Protein AF-A0A2D5Y2D8-F1 (afdb_monomer)

Radius of gyration: 19.35 Å; Cα contacts (8 Å, |Δi|>4): 381; chains: 1; bounding box: 59×43×56 Å

Secondary structure (DSSP, 8-state):
-HHHHHHHHHHHHHHHHHS-SB-TTSPP-HHHHHHHHHS-GGGHHHHB-HHHHTT--HHHHHHHHHHHHHHHHHTTS---EEEEEETTT--EEEEEE--HHHHT-TT--HHHHHHHHH-S--GGGEEEEESSPPPTTTHHHHHHHHT-SEEEES--GGGTTHHHHHHHHHTT-EEEE---HHHHHHHHHHHHH-HHHHHHHHH---TTHHHH-----

Solvent-accessible surface area (backbone atoms only — not comparable to full-atom values): 11576 Å² total; per-residue (Å²): 114,72,65,61,56,49,50,50,52,50,50,51,52,48,48,57,69,72,44,53,79,40,46,64,90,60,79,91,45,72,69,56,43,49,51,61,58,73,44,63,56,90,48,44,78,59,35,39,32,72,67,31,31,70,71,60,52,73,67,53,48,38,50,33,7,30,54,29,8,53,49,15,40,78,71,71,28,57,60,29,6,8,29,28,29,32,70,93,54,48,42,66,52,12,57,16,31,19,30,36,65,76,68,74,34,91,76,33,37,13,58,51,29,9,49,60,58,39,50,96,68,81,35,57,58,20,32,36,30,27,35,42,62,54,49,72,86,55,47,42,53,48,43,59,74,55,36,37,43,31,43,36,24,24,37,51,72,93,53,75,51,44,70,42,55,52,52,41,44,74,73,70,25,46,74,49,79,51,75,43,71,72,43,52,56,52,45,57,50,44,52,71,77,40,51,61,60,56,40,23,78,73,66,73,46,49,83,64,42,74,76,71,55,80,76,91,126

pLDDT: mean 87.28, std 17.61, range [36.0, 98.88]

Sequence (217 aa):
MAFQNICAKITDAFYLITHKRITADQDVNDVLLKTITFMPTHLLPTLIDDAFWKKLDKQDYMRVATFMAEKSYNEGGCPIGAVIVCRDTGRILGKGHNRLVQDNDPTVHGETAAIKDAGRIHFSNTDIYTTLTPCYDMCRPTINRLGFASVYIGYDLHGANKASEDWLKEQNIHVEIIPDQKYIDIYDRFCREKPHLNHEDWKNLTEADKEFGSAEH

Structure (mmCIF, N/CA/C/O backbone):
data_AF-A0A2D5Y2D8-F1
#
_entry.id   AF-A0A2D5Y2D8-F1
#
loop_
_atom_site.group_PDB
_atom_site.id
_atom_site.type_symbol
_atom_site.label_atom_id
_atom_site.label_alt_id
_atom_site.label_comp_id
_atom_site.label_asym_id
_atom_site.label_entity_id
_atom_site.label_seq_id
_atom_site.pdbx_PDB_ins_code
_atom_site.Cartn_x
_atom_site.Cartn_y
_atom_site.Cartn_z
_atom_site.occupancy
_atom_site.B_iso_or_equiv
_atom_site.auth_seq_id
_atom_site.auth_comp_id
_atom_site.auth_asym_id
_atom_site.auth_atom_id
_atom_site.pdbx_PDB_model_num
ATOM 1 N N . MET A 1 1 ? -41.939 -25.196 10.818 1.00 51.94 1 MET A N 1
ATOM 2 C CA . MET A 1 1 ? -40.520 -25.391 10.432 1.00 51.94 1 MET A CA 1
ATOM 3 C C . MET A 1 1 ? -39.941 -24.213 9.636 1.00 51.94 1 MET A C 1
ATOM 5 O O . MET A 1 1 ? -38.833 -23.806 9.944 1.00 51.94 1 MET A O 1
ATOM 9 N N . ALA A 1 2 ? -40.665 -23.592 8.690 1.00 51.44 2 ALA A N 1
ATOM 10 C CA . ALA A 1 2 ? -40.147 -22.440 7.925 1.00 51.44 2 ALA A CA 1
ATOM 11 C C . ALA A 1 2 ? -39.876 -21.168 8.767 1.00 51.44 2 ALA A C 1
ATOM 13 O O . ALA A 1 2 ? -38.878 -20.492 8.546 1.00 51.44 2 ALA A O 1
ATOM 14 N N . PHE A 1 3 ? -40.707 -20.877 9.775 1.00 40.69 3 PHE A N 1
ATOM 15 C CA . PHE A 1 3 ? -40.566 -19.680 10.624 1.00 40.69 3 PHE A CA 1
ATOM 16 C C . PHE A 1 3 ? -39.343 -19.723 11.562 1.00 40.69 3 PHE A C 1
ATOM 18 O O . PHE A 1 3 ? -38.658 -18.720 11.728 1.00 40.69 3 PHE A O 1
ATOM 25 N N . GLN A 1 4 ? -39.012 -20.895 12.120 1.00 48.06 4 GLN A N 1
ATOM 26 C CA . GLN A 1 4 ? -37.823 -21.073 12.968 1.00 48.06 4 GLN A CA 1
ATOM 27 C C . GLN A 1 4 ? -36.516 -20.935 12.171 1.00 48.06 4 GLN A C 1
ATOM 29 O O . GLN A 1 4 ? -35.567 -20.343 12.671 1.00 48.06 4 GLN A O 1
ATOM 34 N N . ASN A 1 5 ? -36.489 -21.393 10.913 1.00 45.12 5 ASN A N 1
ATOM 35 C CA . ASN A 1 5 ? -35.335 -21.223 10.021 1.00 45.12 5 ASN A CA 1
ATOM 36 C C . ASN A 1 5 ? -35.123 -19.767 9.576 1.00 45.12 5 ASN A C 1
ATOM 38 O O . ASN A 1 5 ? -33.989 -19.370 9.317 1.00 45.12 5 ASN A O 1
ATOM 42 N N . ILE A 1 6 ? -36.193 -18.971 9.484 1.00 49.44 6 ILE A N 1
ATOM 43 C CA . ILE A 1 6 ? -36.102 -17.534 9.194 1.00 49.44 6 ILE A CA 1
ATOM 44 C C . ILE A 1 6 ? -35.614 -16.779 10.434 1.00 49.44 6 ILE A C 1
ATOM 46 O O . ILE A 1 6 ? -34.681 -15.991 10.317 1.00 49.44 6 ILE A O 1
ATOM 50 N N . CYS A 1 7 ? -36.160 -17.071 11.622 1.00 42.97 7 CYS A N 1
ATOM 51 C CA . CYS A 1 7 ? -35.662 -16.497 12.872 1.00 42.97 7 CYS A CA 1
ATOM 52 C C . CYS A 1 7 ? -34.181 -16.812 13.089 1.00 42.97 7 CYS A C 1
ATOM 54 O O . CYS A 1 7 ? -33.437 -15.870 13.305 1.00 42.97 7 CYS A O 1
ATOM 56 N N . ALA A 1 8 ? -33.745 -18.070 12.935 1.00 48.44 8 ALA A N 1
ATOM 57 C CA . ALA A 1 8 ? -32.345 -18.470 13.104 1.00 48.44 8 ALA A CA 1
ATOM 58 C C . ALA A 1 8 ? -31.398 -17.690 12.177 1.00 48.44 8 ALA A C 1
ATOM 60 O O . ALA A 1 8 ? -30.448 -17.081 12.657 1.00 48.44 8 ALA A O 1
ATOM 61 N N . LYS A 1 9 ? -31.722 -17.598 10.878 1.00 46.25 9 LYS A N 1
ATOM 62 C CA . LYS A 1 9 ? -30.941 -16.816 9.904 1.00 46.25 9 LYS A CA 1
ATOM 63 C C . LYS A 1 9 ? -30.928 -15.314 10.200 1.00 46.25 9 LYS A C 1
ATOM 65 O O . LYS A 1 9 ? -29.918 -14.665 9.944 1.00 46.25 9 LYS A O 1
ATOM 70 N N . ILE A 1 10 ? -32.023 -14.761 10.726 1.00 51.97 10 ILE A N 1
ATOM 71 C CA . ILE A 1 10 ? -32.084 -13.355 11.144 1.00 51.97 10 ILE A CA 1
ATOM 72 C C . ILE A 1 10 ? -31.225 -13.140 12.393 1.00 51.97 10 ILE A C 1
ATOM 74 O O . ILE A 1 10 ? -30.471 -12.178 12.408 1.00 51.97 10 ILE A O 1
ATOM 78 N N . THR A 1 11 ? -31.261 -14.030 13.392 1.00 50.06 11 THR A N 1
ATOM 79 C CA . THR A 1 11 ? -30.361 -13.967 14.560 1.00 50.06 11 THR A CA 1
ATOM 80 C C . THR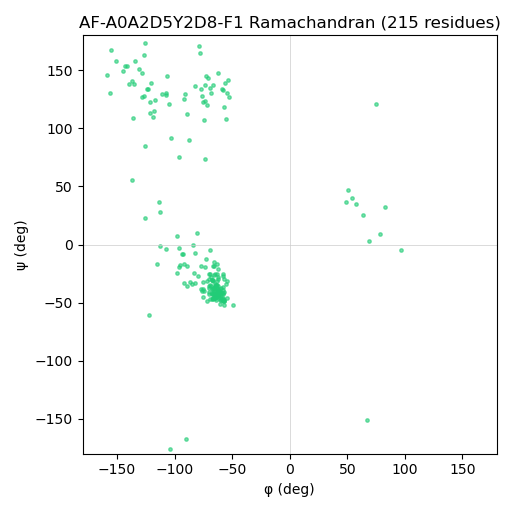 A 1 11 ? -28.900 -14.155 14.185 1.00 50.06 11 THR A C 1
ATOM 82 O O . THR A 1 11 ? -28.082 -13.423 14.716 1.00 50.06 11 THR A O 1
ATOM 85 N N . ASP A 1 12 ? -28.556 -15.050 13.259 1.00 52.47 12 ASP A N 1
ATOM 86 C CA . ASP A 1 12 ? -27.171 -15.239 12.811 1.00 52.47 12 ASP A CA 1
ATOM 87 C C . ASP A 1 12 ? -26.671 -14.008 12.050 1.00 52.47 12 ASP A C 1
ATOM 89 O O . ASP A 1 12 ? -25.570 -13.527 12.302 1.00 52.47 12 ASP A O 1
ATOM 93 N N . ALA A 1 13 ? -27.501 -13.426 11.178 1.00 50.94 13 ALA A N 1
ATOM 94 C CA . ALA A 1 13 ? -27.185 -12.159 10.526 1.00 50.94 13 ALA A CA 1
ATOM 95 C C . ALA A 1 13 ? -27.052 -11.016 11.548 1.00 50.94 13 ALA A C 1
ATOM 97 O O . ALA A 1 13 ? -26.088 -10.261 11.489 1.00 50.94 13 ALA A O 1
ATOM 98 N N . PHE A 1 14 ? -27.954 -10.912 12.529 1.00 50.34 14 PHE A N 1
ATOM 99 C CA . PHE A 1 14 ? -27.887 -9.893 13.582 1.00 50.34 14 PHE A CA 1
ATOM 100 C C . PHE A 1 14 ? -26.682 -10.100 14.511 1.00 50.34 14 PHE A C 1
ATOM 102 O O . PHE A 1 14 ? -26.039 -9.135 14.904 1.00 50.34 14 PHE A O 1
ATOM 109 N N . TYR A 1 15 ? -26.326 -11.344 14.825 1.00 51.81 15 TYR A N 1
ATOM 110 C CA . TYR A 1 15 ? -25.165 -11.716 15.634 1.00 51.81 15 TYR A CA 1
ATOM 111 C C . TYR A 1 15 ? -23.857 -11.353 14.922 1.00 51.81 15 TYR A C 1
ATOM 113 O O . TYR A 1 15 ? -22.973 -10.751 15.526 1.00 51.81 15 TYR A O 1
ATOM 121 N N . LEU A 1 16 ? -23.777 -11.618 13.614 1.00 48.97 16 LEU A N 1
ATOM 122 C CA . LEU A 1 16 ? -22.655 -11.224 12.757 1.00 48.97 16 LEU A CA 1
ATOM 123 C C . LEU A 1 16 ? -22.542 -9.710 12.555 1.00 48.97 16 LEU A C 1
ATOM 125 O O . LEU A 1 16 ? -21.439 -9.207 12.375 1.00 48.97 16 LEU A O 1
ATOM 129 N N . ILE A 1 17 ? -23.666 -8.992 12.585 1.00 52.94 17 ILE A N 1
ATOM 130 C CA . ILE A 1 17 ? -23.712 -7.527 12.486 1.00 52.94 17 ILE A CA 1
ATOM 131 C C . ILE A 1 17 ? -23.383 -6.861 13.835 1.00 52.94 17 ILE A C 1
ATOM 133 O O . ILE A 1 17 ? -22.891 -5.736 13.856 1.00 52.94 17 ILE A O 1
ATOM 137 N N . THR A 1 18 ? -23.633 -7.536 14.962 1.00 50.81 18 THR A N 1
ATOM 138 C CA . THR A 1 18 ? -23.442 -6.966 16.310 1.00 50.81 18 THR A CA 1
ATOM 139 C C . THR A 1 18 ? -22.100 -7.307 16.952 1.00 50.81 18 THR A C 1
ATOM 141 O O . THR A 1 18 ? -21.698 -6.606 17.877 1.00 50.81 18 THR A O 1
ATOM 144 N N . HIS A 1 19 ? -21.381 -8.324 16.464 1.00 63.31 19 HIS A N 1
ATOM 145 C CA . HIS A 1 19 ? -20.099 -8.744 17.034 1.00 63.31 19 HIS A CA 1
ATOM 146 C C . HIS A 1 19 ? -18.977 -8.605 16.010 1.00 63.31 19 HIS A C 1
ATOM 148 O O . HIS A 1 19 ? -18.883 -9.367 15.043 1.00 63.31 19 HIS A O 1
ATOM 154 N N . LYS A 1 20 ? -18.093 -7.635 16.258 1.00 72.12 20 LYS A N 1
ATOM 155 C CA . LYS A 1 20 ? -16.822 -7.529 15.545 1.00 72.12 20 LYS A CA 1
ATOM 156 C C . LYS A 1 20 ? -16.033 -8.823 15.761 1.00 72.12 20 LYS A C 1
ATOM 158 O O . LYS A 1 20 ? -15.967 -9.333 16.876 1.00 72.12 20 LYS A O 1
ATOM 163 N N . ARG A 1 21 ? -15.480 -9.376 14.682 1.00 82.12 21 ARG A N 1
ATOM 164 C CA . ARG A 1 21 ? -14.755 -10.659 14.694 1.00 82.12 21 ARG A CA 1
ATOM 165 C C . ARG A 1 21 ? -13.269 -10.503 14.992 1.00 82.12 21 ARG A C 1
ATOM 167 O O . ARG A 1 21 ? -12.623 -11.498 15.300 1.00 82.12 21 ARG A O 1
ATOM 174 N N . ILE A 1 22 ? -12.747 -9.288 14.829 1.00 89.19 22 ILE A N 1
ATOM 175 C CA . ILE A 1 22 ? -11.376 -8.933 15.172 1.00 89.19 22 ILE A CA 1
ATOM 176 C C . ILE A 1 22 ? -11.411 -7.858 16.250 1.00 89.19 22 ILE A C 1
ATOM 178 O O . ILE A 1 22 ? -11.886 -6.748 16.004 1.00 89.19 22 ILE A O 1
ATOM 182 N N . THR A 1 23 ? -10.923 -8.195 17.436 1.00 90.88 23 THR A N 1
ATOM 183 C CA . THR A 1 23 ? -11.009 -7.374 18.649 1.00 90.88 23 THR A CA 1
ATOM 184 C C . THR A 1 23 ? -9.630 -7.153 19.274 1.00 90.88 23 THR A C 1
ATOM 186 O O . THR A 1 23 ? -8.651 -7.813 18.929 1.00 90.88 23 THR A O 1
ATOM 189 N N . ALA A 1 24 ? -9.512 -6.163 20.166 1.00 90.06 24 ALA A N 1
ATOM 190 C CA . ALA A 1 24 ? -8.221 -5.715 20.701 1.00 90.06 24 ALA A CA 1
ATOM 191 C C . ALA A 1 24 ? -7.479 -6.756 21.569 1.00 90.06 24 ALA A C 1
ATOM 193 O O . ALA A 1 24 ? -6.269 -6.634 21.765 1.00 90.06 24 ALA A O 1
ATOM 194 N N . ASP A 1 25 ? -8.175 -7.775 22.069 1.00 91.19 25 ASP A N 1
ATOM 195 C CA . ASP A 1 25 ? -7.623 -8.904 22.827 1.00 91.19 25 ASP A CA 1
ATOM 196 C C . ASP A 1 25 ? -6.850 -9.905 21.955 1.00 91.19 25 ASP A C 1
ATOM 198 O O . ASP A 1 25 ? -6.020 -10.642 22.477 1.00 91.19 25 ASP A O 1
ATOM 202 N N . GLN A 1 26 ? -7.061 -9.912 20.636 1.00 91.50 26 GLN A N 1
ATOM 203 C CA . GLN A 1 26 ? -6.344 -10.807 19.727 1.00 91.50 26 GLN A CA 1
ATOM 204 C C . GLN A 1 26 ? -4.972 -10.250 19.349 1.00 91.50 26 GLN A C 1
ATOM 206 O O . GLN A 1 26 ? -4.837 -9.071 19.013 1.00 91.50 26 GLN A O 1
ATOM 211 N N . ASP A 1 27 ? -3.951 -11.103 19.348 1.00 94.38 27 ASP A N 1
ATOM 212 C CA . ASP A 1 27 ? -2.593 -10.724 18.956 1.00 94.38 27 ASP A CA 1
ATOM 213 C C . ASP A 1 27 ? -2.467 -10.466 17.454 1.00 94.38 27 ASP A C 1
ATOM 215 O O . ASP A 1 27 ? -3.051 -11.171 16.625 1.00 94.38 27 ASP A O 1
ATOM 219 N N . VAL A 1 28 ? -1.652 -9.471 17.103 1.00 96.62 28 VAL A N 1
ATOM 220 C CA . VAL A 1 28 ? -1.303 -9.189 15.710 1.00 96.62 28 VAL A CA 1
ATOM 221 C C . VAL A 1 28 ? -0.336 -10.269 15.226 1.00 96.62 28 VAL A C 1
ATOM 223 O O . VAL A 1 28 ? 0.695 -10.521 15.844 1.00 96.62 28 VAL A O 1
ATOM 226 N N . ASN A 1 29 ? -0.699 -10.960 14.147 1.00 96.19 29 ASN A N 1
ATOM 227 C CA . ASN A 1 29 ? 0.115 -11.999 13.522 1.00 96.19 29 ASN A CA 1
ATOM 228 C C . ASN A 1 29 ? -0.253 -12.160 12.039 1.00 96.19 29 ASN A C 1
ATOM 230 O O . ASN A 1 29 ? -1.307 -11.702 11.594 1.00 96.19 29 ASN A O 1
ATOM 234 N N . ASP A 1 30 ? 0.583 -12.876 11.285 1.00 96.62 30 ASP A N 1
ATOM 235 C CA . ASP A 1 30 ? 0.407 -13.096 9.844 1.00 96.62 30 ASP A CA 1
ATOM 236 C C . ASP A 1 30 ? -0.951 -13.716 9.469 1.00 96.62 30 ASP A C 1
ATOM 238 O O . ASP A 1 30 ? -1.493 -13.396 8.413 1.00 96.62 30 ASP A O 1
ATOM 242 N N . VAL A 1 31 ? -1.528 -14.592 10.302 1.00 95.31 31 VAL A N 1
ATOM 243 C CA . VAL A 1 31 ? -2.843 -15.198 10.020 1.00 95.31 31 VAL A CA 1
ATOM 244 C C . VAL A 1 31 ? -3.932 -14.130 10.071 1.00 95.31 31 VAL A C 1
ATOM 246 O O . VAL A 1 31 ? -4.768 -14.034 9.166 1.00 95.31 31 VAL A O 1
ATOM 249 N N . LEU A 1 32 ? -3.900 -13.291 11.105 1.00 95.62 32 LEU A N 1
ATOM 250 C CA . LEU A 1 32 ? -4.851 -12.204 11.277 1.00 95.62 32 LEU A CA 1
ATOM 251 C C . LEU A 1 32 ? -4.679 -11.140 10.186 1.00 95.62 32 LEU A C 1
ATOM 253 O O . LEU A 1 32 ? -5.654 -10.773 9.532 1.00 95.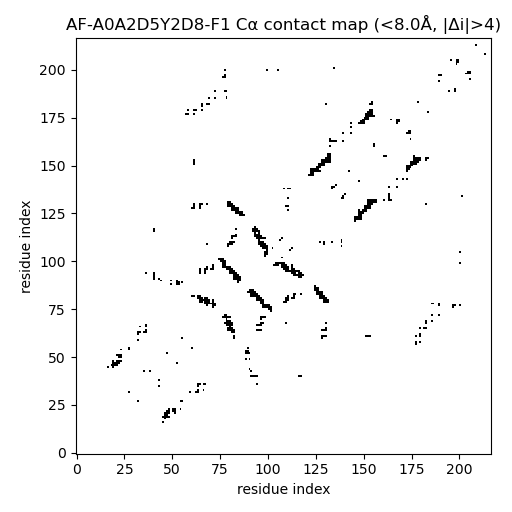62 32 LEU A O 1
ATOM 257 N N . LEU A 1 33 ? -3.442 -10.721 9.912 1.00 97.88 33 LEU A N 1
ATOM 258 C CA . LEU A 1 33 ? -3.128 -9.750 8.862 1.00 97.88 33 LEU A CA 1
ATOM 259 C C . LEU A 1 33 ? -3.530 -10.258 7.468 1.00 97.88 33 LEU A C 1
ATOM 261 O O . LEU A 1 33 ? -4.123 -9.503 6.697 1.00 97.88 33 LEU A O 1
ATOM 265 N N . LYS A 1 34 ? -3.322 -11.544 7.146 1.00 97.12 34 LYS A N 1
ATOM 266 C CA . LYS A 1 34 ? -3.849 -12.154 5.907 1.00 97.12 34 LYS A CA 1
ATOM 267 C C . LYS A 1 34 ? -5.370 -12.121 5.850 1.00 97.12 34 LYS A C 1
ATOM 269 O O . LYS A 1 34 ? -5.937 -11.832 4.800 1.00 97.12 34 LYS A O 1
ATOM 274 N N . THR A 1 35 ? -6.034 -12.386 6.973 1.00 95.69 35 THR A N 1
ATOM 275 C CA . THR A 1 35 ? -7.498 -12.307 7.046 1.00 95.69 35 THR A CA 1
ATOM 276 C C . THR A 1 35 ? -7.963 -10.887 6.710 1.00 95.69 35 THR A C 1
ATOM 278 O O . THR A 1 35 ? -8.821 -10.717 5.849 1.00 95.69 35 THR A O 1
ATOM 281 N N . ILE A 1 36 ? -7.345 -9.861 7.307 1.00 96.38 36 ILE A N 1
ATOM 282 C CA . ILE A 1 36 ? -7.617 -8.443 7.005 1.00 96.38 36 ILE A CA 1
ATOM 283 C C . ILE A 1 36 ? -7.333 -8.120 5.532 1.00 96.38 36 ILE A C 1
ATOM 285 O O . ILE A 1 36 ? -8.122 -7.427 4.889 1.00 96.38 36 ILE A O 1
ATOM 289 N N . THR A 1 37 ? -6.234 -8.650 4.992 1.00 98.00 37 THR A N 1
ATOM 290 C CA . THR A 1 37 ? -5.795 -8.432 3.605 1.00 98.00 37 THR A CA 1
ATOM 291 C C . THR A 1 37 ? -6.841 -8.898 2.598 1.00 98.00 37 THR A C 1
ATOM 293 O O . THR A 1 37 ? -7.157 -8.175 1.658 1.00 98.00 37 THR A O 1
ATOM 296 N N . PHE A 1 38 ? -7.399 -10.093 2.787 1.00 96.69 38 PHE A N 1
ATOM 297 C CA . PHE A 1 38 ? -8.295 -10.700 1.799 1.00 96.69 38 PHE A CA 1
ATOM 298 C C . PHE A 1 38 ? -9.783 -10.477 2.090 1.00 96.69 38 PHE A C 1
ATOM 300 O O . PHE A 1 38 ? -10.631 -10.853 1.279 1.00 96.69 38 PHE A O 1
ATOM 307 N N . MET A 1 39 ? -10.123 -9.831 3.209 1.00 96.00 39 MET A N 1
ATOM 308 C CA . MET A 1 39 ? -11.480 -9.351 3.453 1.00 96.00 39 MET A CA 1
ATOM 309 C C . MET A 1 39 ? -11.799 -8.117 2.587 1.00 96.00 39 MET A C 1
ATOM 311 O O . MET A 1 39 ? -10.980 -7.189 2.505 1.00 96.00 39 MET A O 1
ATOM 315 N N . PRO A 1 40 ? -13.009 -8.050 1.989 1.00 96.81 40 PRO A N 1
ATOM 316 C CA . PRO A 1 40 ? -13.459 -6.867 1.266 1.00 96.81 40 PRO A CA 1
ATOM 317 C C . PRO A 1 40 ? -13.367 -5.613 2.136 1.00 96.81 40 PRO A C 1
ATOM 319 O O . PRO A 1 40 ? -13.858 -5.595 3.266 1.00 96.81 40 PRO A O 1
ATOM 322 N N . THR A 1 41 ? -12.759 -4.552 1.607 1.00 97.88 41 THR A N 1
ATOM 323 C CA . THR A 1 41 ? -12.439 -3.343 2.381 1.00 97.88 41 THR A CA 1
ATOM 324 C C . THR A 1 41 ? -13.666 -2.698 3.018 1.00 97.88 41 THR A C 1
ATOM 326 O O . THR A 1 41 ? -13.631 -2.327 4.189 1.00 97.88 41 THR A O 1
ATOM 329 N N . HIS A 1 42 ? -14.794 -2.675 2.304 1.00 95.00 42 HIS A N 1
ATOM 330 C CA . HIS A 1 42 ? -16.059 -2.129 2.803 1.00 95.00 42 HIS A CA 1
ATOM 33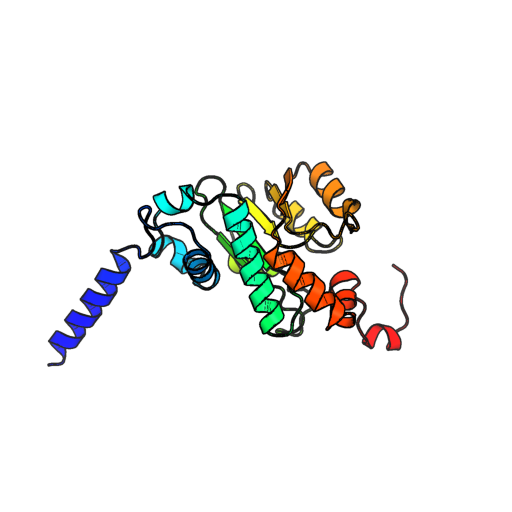1 C C . HIS A 1 42 ? -16.642 -2.880 4.017 1.00 95.00 42 HIS A C 1
ATOM 333 O O . HIS A 1 42 ? -17.497 -2.330 4.706 1.00 95.00 42 HIS A O 1
ATOM 339 N N . LEU A 1 43 ? -16.192 -4.109 4.302 1.00 94.81 43 LEU A N 1
ATOM 340 C CA . LEU A 1 43 ? -16.627 -4.884 5.469 1.00 94.81 43 LEU A CA 1
ATOM 341 C C . LEU A 1 43 ? -15.732 -4.677 6.697 1.00 94.81 43 LEU A C 1
ATOM 343 O O . LEU A 1 43 ? -16.149 -4.992 7.811 1.00 94.81 43 LEU A O 1
ATOM 347 N N . LEU A 1 44 ? -14.517 -4.143 6.532 1.00 95.12 44 LEU A N 1
ATOM 348 C CA . LEU A 1 44 ? -13.565 -3.986 7.636 1.00 95.12 44 LEU A CA 1
ATOM 349 C C . LEU A 1 44 ? -14.111 -3.136 8.801 1.00 95.12 44 LEU A C 1
ATOM 351 O O . LEU A 1 44 ? -13.937 -3.563 9.943 1.00 95.12 44 LEU A O 1
ATOM 355 N N . PRO A 1 45 ? -14.826 -2.009 8.582 1.00 92.19 45 PRO A N 1
ATOM 356 C CA . PRO A 1 45 ? -15.395 -1.228 9.686 1.00 92.19 45 PRO A CA 1
ATOM 357 C C . PRO A 1 45 ? -16.433 -1.997 10.517 1.00 92.19 45 PRO A C 1
ATOM 359 O O . PRO A 1 45 ? -16.604 -1.721 11.704 1.00 92.19 45 PRO A O 1
ATOM 362 N N . THR A 1 46 ? -17.123 -2.961 9.900 1.00 91.31 46 THR A N 1
ATOM 363 C CA . THR A 1 46 ? -18.109 -3.823 10.567 1.00 91.31 46 THR A CA 1
ATOM 364 C C . THR A 1 46 ? -17.442 -4.982 11.301 1.00 91.31 46 THR A C 1
ATOM 366 O O . THR A 1 46 ? -17.934 -5.414 12.337 1.00 91.31 46 THR A O 1
ATOM 369 N N . LEU A 1 47 ? -16.326 -5.496 10.780 1.00 91.81 47 LEU A N 1
ATOM 370 C CA . LEU A 1 47 ? -15.707 -6.726 11.274 1.00 91.81 47 LEU A CA 1
ATOM 371 C C . LEU A 1 47 ? -14.572 -6.496 12.278 1.00 91.81 47 LEU A C 1
ATOM 373 O O . LEU A 1 47 ? -14.241 -7.430 13.007 1.00 91.81 47 LEU A O 1
ATOM 377 N N . ILE A 1 48 ? -13.986 -5.297 12.326 1.00 93.69 48 ILE A N 1
ATOM 378 C CA . ILE A 1 48 ? -12.752 -5.018 13.075 1.00 93.69 48 ILE A CA 1
ATOM 379 C C . ILE A 1 48 ? -12.950 -3.879 14.065 1.00 93.69 48 ILE A C 1
ATOM 381 O O . ILE A 1 48 ? -13.544 -2.840 13.753 1.00 93.69 48 ILE A O 1
ATOM 385 N N . ASP A 1 49 ? -12.479 -4.086 15.293 1.00 92.12 49 ASP A N 1
ATOM 386 C CA . ASP A 1 49 ? -12.637 -3.116 16.362 1.00 92.12 49 ASP A CA 1
ATOM 387 C C . ASP A 1 49 ? -11.756 -1.881 16.199 1.00 92.12 49 ASP A C 1
ATOM 389 O O . ASP A 1 49 ? -10.621 -1.957 15.742 1.00 92.12 49 ASP A O 1
ATOM 393 N N . ASP A 1 50 ? -12.273 -0.724 16.610 1.00 92.25 50 ASP A N 1
ATOM 394 C CA . ASP A 1 50 ? -11.537 0.535 16.514 1.00 92.25 50 ASP A CA 1
ATOM 395 C C . ASP A 1 50 ? -10.323 0.555 17.432 1.00 92.25 50 ASP A C 1
ATOM 397 O O . ASP A 1 50 ? -9.297 1.150 17.110 1.00 92.25 50 ASP A O 1
ATOM 401 N N . ALA A 1 51 ? -10.414 -0.156 18.555 1.00 93.62 51 ALA A N 1
ATOM 402 C CA . ALA A 1 51 ? -9.277 -0.394 19.424 1.00 93.62 51 ALA A CA 1
ATOM 403 C C . ALA A 1 51 ? -8.225 -1.314 18.781 1.00 93.62 51 ALA A C 1
ATOM 405 O O . ALA A 1 51 ? -7.044 -1.167 19.087 1.00 93.62 51 ALA A O 1
ATOM 406 N N . PHE A 1 52 ? -8.616 -2.220 17.876 1.00 95.75 52 PHE A N 1
ATOM 407 C CA . PHE A 1 52 ? -7.671 -3.103 17.194 1.00 95.75 52 PHE A CA 1
ATOM 408 C C . PHE A 1 52 ? -6.790 -2.335 16.201 1.00 95.75 52 PHE A C 1
ATOM 410 O O . PHE A 1 52 ? -5.583 -2.551 16.183 1.00 95.75 52 PHE A O 1
ATOM 417 N N . TRP A 1 53 ? -7.344 -1.380 15.442 1.00 95.88 53 TRP A N 1
ATOM 418 C CA . TRP A 1 53 ? -6.558 -0.557 14.503 1.00 95.88 53 TRP A CA 1
ATOM 419 C C . TRP A 1 53 ? -5.412 0.204 15.175 1.00 95.88 53 TRP A C 1
ATOM 421 O O . TRP A 1 53 ? -4.369 0.416 14.568 1.00 95.88 53 TRP A O 1
ATOM 431 N N . LYS A 1 54 ? -5.573 0.557 16.455 1.00 94.31 54 LYS A N 1
ATOM 432 C CA . LYS A 1 54 ? -4.538 1.230 17.253 1.00 94.31 54 LYS A CA 1
ATOM 433 C C . LYS A 1 54 ? -3.372 0.321 17.644 1.00 94.31 54 LYS A C 1
ATOM 435 O O . LYS A 1 54 ? -2.373 0.827 18.145 1.00 94.31 54 LYS A O 1
ATOM 440 N N . LYS A 1 55 ? -3.512 -0.997 17.473 1.00 96.00 55 LYS A N 1
ATOM 441 C CA . LYS A 1 55 ? -2.440 -1.970 17.718 1.00 96.00 55 LYS A CA 1
ATOM 442 C C . LYS A 1 55 ? -1.499 -2.110 16.528 1.00 96.00 55 LYS A C 1
ATOM 444 O O . LYS A 1 55 ? -0.380 -2.553 16.739 1.00 96.00 55 LYS A O 1
ATOM 449 N N . LEU A 1 56 ? -1.969 -1.793 15.321 1.00 97.88 56 LEU A N 1
ATOM 450 C CA . LEU A 1 56 ? -1.185 -1.975 14.108 1.00 97.88 56 LEU A CA 1
ATOM 451 C C . LEU A 1 56 ? -0.146 -0.868 13.971 1.00 97.88 56 LEU A C 1
ATOM 453 O O . LEU A 1 56 ? -0.466 0.318 14.108 1.00 97.88 56 LEU A O 1
ATOM 457 N N . ASP A 1 57 ? 1.079 -1.264 13.653 1.00 97.88 57 ASP A N 1
ATOM 458 C CA . ASP A 1 57 ? 2.163 -0.348 13.332 1.00 97.88 57 ASP A CA 1
ATOM 459 C C . ASP A 1 57 ? 2.453 -0.296 11.822 1.00 97.88 57 ASP A C 1
ATOM 461 O O . ASP A 1 57 ? 1.752 -0.872 10.984 1.00 97.88 57 ASP A O 1
ATOM 465 N N . LYS A 1 58 ? 3.490 0.457 11.448 1.00 98.50 58 LYS A N 1
ATOM 466 C CA . LYS A 1 58 ? 3.860 0.632 10.044 1.00 98.50 58 LYS A CA 1
ATOM 467 C C . LYS A 1 58 ? 4.326 -0.676 9.389 1.00 98.50 58 LYS A C 1
ATOM 469 O O . LYS A 1 58 ? 4.084 -0.870 8.197 1.00 98.50 58 LYS A O 1
ATOM 474 N N . GLN A 1 59 ? 4.988 -1.556 10.142 1.00 98.50 59 GLN A N 1
ATOM 475 C CA . GLN A 1 59 ? 5.433 -2.861 9.661 1.00 98.50 59 GLN A CA 1
ATOM 476 C C . GLN A 1 59 ? 4.232 -3.770 9.388 1.00 98.50 59 GLN A C 1
ATOM 478 O O . GLN A 1 59 ? 4.224 -4.456 8.366 1.00 98.50 59 GLN A O 1
ATOM 483 N N . ASP A 1 60 ? 3.187 -3.717 10.216 1.00 98.62 60 ASP A N 1
ATOM 484 C CA . ASP A 1 60 ? 1.948 -4.467 9.984 1.00 98.62 60 ASP A CA 1
ATOM 485 C C . ASP A 1 60 ? 1.240 -4.036 8.692 1.00 98.62 60 ASP A C 1
ATOM 487 O O . ASP A 1 60 ? 0.817 -4.880 7.894 1.00 98.62 60 ASP A O 1
ATOM 491 N N . TYR A 1 61 ? 1.134 -2.726 8.437 1.00 98.81 61 TYR A N 1
ATOM 492 C CA . TYR A 1 61 ? 0.549 -2.227 7.187 1.00 98.81 61 TYR A CA 1
ATOM 493 C C . TYR A 1 61 ? 1.399 -2.603 5.971 1.00 98.81 61 TYR A C 1
ATOM 495 O O . TYR A 1 61 ? 0.851 -3.027 4.950 1.00 98.81 61 TYR A O 1
ATOM 503 N N . MET A 1 62 ? 2.729 -2.522 6.082 1.00 98.81 62 MET A N 1
ATOM 504 C CA . MET A 1 62 ? 3.611 -2.993 5.016 1.00 98.81 62 MET A CA 1
ATOM 505 C C . MET A 1 62 ? 3.443 -4.498 4.779 1.00 98.81 62 MET A C 1
ATOM 507 O O . MET A 1 62 ? 3.346 -4.933 3.636 1.00 98.81 62 MET A O 1
ATOM 511 N N . ARG A 1 63 ? 3.297 -5.300 5.838 1.00 98.75 63 ARG A N 1
ATOM 512 C CA . ARG A 1 63 ? 3.040 -6.740 5.732 1.00 98.75 63 ARG A CA 1
ATOM 513 C C . ARG A 1 63 ? 1.708 -7.045 5.035 1.00 98.75 63 ARG A C 1
ATOM 515 O O . ARG A 1 63 ? 1.637 -7.992 4.251 1.00 98.75 63 ARG A O 1
ATOM 522 N N . VAL A 1 64 ? 0.668 -6.233 5.245 1.00 98.81 64 VAL A N 1
ATOM 523 C CA . VAL A 1 64 ? -0.588 -6.313 4.471 1.00 98.81 64 VAL A CA 1
ATOM 524 C C . VAL A 1 64 ? -0.346 -6.016 2.986 1.00 98.81 64 VAL A C 1
ATOM 526 O O . VAL A 1 64 ? -0.832 -6.764 2.133 1.00 98.81 64 VAL A O 1
ATOM 529 N N . ALA A 1 65 ? 0.445 -4.989 2.655 1.00 98.88 65 ALA A N 1
ATOM 530 C CA . ALA A 1 65 ? 0.848 -4.719 1.272 1.00 98.88 65 ALA A CA 1
ATOM 531 C C . ALA A 1 65 ? 1.643 -5.899 0.674 1.00 98.88 65 ALA A C 1
ATOM 533 O O . ALA A 1 65 ? 1.369 -6.315 -0.453 1.00 98.88 65 ALA A O 1
ATOM 534 N N . THR A 1 66 ? 2.543 -6.521 1.446 1.00 98.81 66 THR A N 1
ATOM 535 C CA . THR A 1 66 ? 3.271 -7.737 1.045 1.00 98.81 66 THR A CA 1
ATOM 536 C C . THR A 1 66 ? 2.327 -8.880 0.696 1.00 98.81 66 THR A C 1
ATOM 538 O O . THR A 1 66 ? 2.547 -9.573 -0.294 1.00 98.81 66 THR A O 1
ATOM 541 N N . PHE A 1 67 ? 1.260 -9.105 1.467 1.00 98.81 67 PHE A N 1
ATOM 542 C CA . PHE A 1 67 ? 0.291 -10.156 1.146 1.00 98.81 67 PHE A CA 1
ATOM 543 C C . PHE A 1 67 ? -0.513 -9.855 -0.126 1.00 98.81 67 PHE A C 1
ATOM 545 O O . PHE A 1 67 ? -0.863 -10.784 -0.857 1.00 98.81 67 PHE A O 1
ATOM 552 N N . MET A 1 68 ? -0.751 -8.579 -0.440 1.00 98.81 68 MET A N 1
ATOM 553 C CA . MET A 1 68 ? -1.300 -8.178 -1.739 1.00 98.81 68 MET A CA 1
ATOM 554 C C . MET A 1 68 ? -0.308 -8.459 -2.882 1.00 98.81 68 MET A C 1
ATOM 556 O O . MET A 1 68 ? -0.695 -9.034 -3.900 1.00 98.81 68 MET A O 1
ATOM 560 N N . ALA A 1 69 ? 0.983 -8.165 -2.706 1.00 98.62 69 ALA A N 1
ATOM 561 C CA . ALA A 1 69 ? 2.018 -8.527 -3.681 1.00 98.62 69 ALA A CA 1
ATOM 562 C C . ALA A 1 69 ? 2.147 -10.052 -3.870 1.00 98.62 69 ALA A C 1
ATOM 564 O O . ALA A 1 69 ? 2.209 -10.538 -5.001 1.00 98.62 69 ALA A O 1
ATOM 565 N N . GLU A 1 70 ? 2.119 -10.821 -2.775 1.00 98.62 70 GLU A N 1
ATOM 566 C CA . GLU A 1 70 ? 2.113 -12.292 -2.784 1.00 98.62 70 GLU A CA 1
ATOM 567 C C . GLU A 1 70 ? 0.922 -12.828 -3.588 1.00 98.62 70 GLU A C 1
ATOM 569 O O . GLU A 1 70 ? 1.072 -13.762 -4.377 1.00 98.62 70 GLU A O 1
ATOM 574 N N . LYS A 1 71 ? -0.256 -12.210 -3.437 1.00 98.44 71 LYS A N 1
ATOM 575 C CA . LYS A 1 71 ? -1.442 -12.543 -4.228 1.00 98.44 71 LYS A CA 1
ATOM 576 C C . LYS A 1 71 ? -1.209 -12.312 -5.722 1.00 98.44 71 LYS A C 1
ATOM 578 O O . LYS A 1 71 ? -1.499 -13.219 -6.496 1.00 98.44 71 LYS A O 1
ATOM 583 N N . SER A 1 72 ? -0.664 -11.160 -6.123 1.00 98.00 72 SER A N 1
ATOM 584 C CA . SER A 1 72 ? -0.364 -10.897 -7.539 1.00 98.00 72 SER A CA 1
ATOM 585 C C . SER A 1 72 ? 0.575 -11.942 -8.134 1.00 98.00 72 SER A C 1
ATOM 587 O O . SER A 1 72 ? 0.284 -12.523 -9.180 1.00 98.00 72 SER A O 1
ATOM 589 N N . TYR A 1 73 ? 1.665 -12.242 -7.422 1.00 98.00 73 TYR A N 1
ATOM 590 C CA . TYR A 1 73 ? 2.638 -13.249 -7.836 1.00 98.00 73 TYR A CA 1
ATOM 591 C C . TYR A 1 73 ? 1.992 -14.621 -8.055 1.00 98.00 73 TYR A C 1
ATOM 593 O O . TYR A 1 73 ? 2.205 -15.250 -9.094 1.00 98.00 73 TYR A O 1
ATOM 601 N N . ASN A 1 74 ? 1.165 -15.061 -7.100 1.00 97.81 74 ASN A N 1
ATOM 602 C CA . ASN A 1 74 ? 0.455 -16.340 -7.169 1.00 97.81 74 ASN A CA 1
ATOM 603 C C . ASN A 1 74 ? -0.580 -16.386 -8.305 1.00 97.81 74 ASN A C 1
ATOM 605 O O . ASN A 1 74 ? -0.878 -17.462 -8.817 1.00 97.81 74 ASN A O 1
ATOM 609 N N . GLU A 1 75 ? -1.111 -15.234 -8.714 1.00 97.44 75 GLU A N 1
ATOM 610 C CA . GLU A 1 75 ? -1.995 -15.087 -9.878 1.00 97.44 75 GLU A CA 1
ATOM 611 C C . GLU A 1 75 ? -1.235 -14.948 -11.202 1.00 97.44 75 GLU A C 1
ATOM 613 O O . GLU A 1 75 ? -1.851 -14.849 -12.260 1.00 97.44 75 GLU A O 1
ATOM 618 N N . GLY A 1 76 ? 0.097 -14.964 -11.161 1.00 95.94 76 GLY A N 1
ATOM 619 C CA . GLY A 1 76 ? 0.945 -14.920 -12.341 1.00 95.94 76 GLY A CA 1
ATOM 620 C C . GLY A 1 76 ? 1.467 -13.530 -12.716 1.00 95.94 76 GLY A C 1
ATOM 621 O O . GLY A 1 76 ? 2.305 -13.468 -13.616 1.00 95.94 76 GLY A O 1
ATOM 622 N N . GLY A 1 77 ? 1.049 -12.465 -12.028 1.00 95.19 77 GLY A N 1
ATOM 623 C CA . GLY A 1 77 ? 1.426 -11.078 -12.322 1.00 95.19 77 GLY A CA 1
ATOM 624 C C . GLY A 1 77 ? 2.688 -10.579 -11.611 1.00 95.19 77 GLY A C 1
ATOM 625 O O . GLY A 1 77 ? 3.458 -11.357 -11.035 1.00 95.19 77 GLY A O 1
ATOM 626 N N . CYS A 1 78 ? 2.887 -9.258 -11.656 1.00 95.44 78 CYS A N 1
ATOM 627 C CA . CYS A 1 78 ? 3.990 -8.558 -10.996 1.00 95.44 78 CYS A CA 1
ATOM 628 C C . CYS A 1 78 ? 3.715 -8.440 -9.485 1.00 95.44 78 CYS A C 1
ATOM 630 O O . CYS A 1 78 ? 2.636 -7.976 -9.106 1.00 95.44 78 CYS A O 1
ATOM 632 N N . PRO A 1 79 ? 4.637 -8.852 -8.596 1.00 97.44 79 PRO A N 1
ATOM 633 C CA . PRO A 1 79 ? 4.441 -8.850 -7.148 1.00 97.44 79 PRO A CA 1
ATOM 634 C C . PRO A 1 79 ? 4.494 -7.427 -6.594 1.00 97.44 79 PRO A C 1
ATOM 636 O O . PRO A 1 79 ? 5.465 -7.049 -5.959 1.00 97.44 79 PRO A O 1
ATOM 639 N N . ILE A 1 80 ? 3.469 -6.619 -6.822 1.00 97.75 80 ILE A N 1
ATOM 640 C CA . ILE A 1 80 ? 3.395 -5.261 -6.284 1.00 97.75 80 ILE A CA 1
ATOM 641 C C . ILE A 1 80 ? 2.051 -5.119 -5.594 1.00 97.75 80 ILE A C 1
ATOM 643 O O . ILE A 1 80 ? 1.009 -5.433 -6.173 1.00 97.75 80 ILE A O 1
ATOM 647 N N . GLY A 1 81 ? 2.080 -4.691 -4.339 1.00 98.56 81 GLY A N 1
ATOM 648 C CA . GLY A 1 81 ? 0.907 -4.521 -3.496 1.00 98.56 81 GLY A CA 1
ATOM 649 C C . GLY A 1 81 ? 0.911 -3.156 -2.833 1.00 98.56 81 GLY A C 1
ATOM 650 O O . GLY A 1 81 ? 1.971 -2.600 -2.556 1.00 98.56 81 GLY A O 1
ATOM 651 N N . ALA A 1 82 ? -0.275 -2.625 -2.556 1.00 98.81 82 ALA A N 1
ATOM 652 C CA . ALA A 1 82 ? -0.423 -1.395 -1.801 1.00 98.81 82 ALA A CA 1
ATOM 653 C C . ALA A 1 82 ? -1.634 -1.419 -0.862 1.00 98.81 82 ALA A C 1
ATOM 655 O O . ALA A 1 82 ? -2.637 -2.100 -1.103 1.00 98.81 82 ALA A O 1
ATOM 656 N N . VAL A 1 83 ? -1.545 -0.634 0.209 1.00 98.88 83 VAL A N 1
ATOM 657 C CA . VAL A 1 83 ? -2.630 -0.385 1.159 1.00 98.88 83 VAL A CA 1
ATOM 658 C C . VAL A 1 83 ? -2.695 1.096 1.518 1.00 98.88 83 VAL A C 1
ATOM 660 O O . VAL A 1 83 ? -1.675 1.757 1.686 1.00 98.88 83 VAL A O 1
ATOM 663 N N . ILE A 1 84 ? -3.912 1.617 1.634 1.00 98.88 84 ILE A N 1
ATOM 664 C CA . ILE A 1 84 ? -4.200 2.999 2.018 1.00 98.88 84 ILE A CA 1
ATOM 665 C C . ILE A 1 84 ? -4.753 2.998 3.434 1.00 98.88 84 ILE A C 1
ATOM 667 O O . ILE A 1 84 ? -5.709 2.277 3.724 1.00 98.88 84 ILE A O 1
ATOM 671 N N . VAL A 1 85 ? -4.180 3.826 4.303 1.00 98.81 85 VAL A N 1
ATOM 672 C CA . VAL A 1 85 ? -4.486 3.871 5.735 1.00 98.81 85 VAL A CA 1
ATOM 673 C C . VAL A 1 85 ? -4.927 5.276 6.130 1.00 98.81 85 VAL A C 1
ATOM 675 O O . VAL A 1 85 ? -4.301 6.268 5.766 1.00 98.81 85 VAL A O 1
ATOM 678 N N . CYS A 1 86 ? -6.014 5.374 6.891 1.00 98.38 86 CYS A N 1
ATOM 679 C CA . CYS A 1 86 ? -6.455 6.619 7.511 1.00 98.38 86 CYS A CA 1
ATOM 680 C C . CYS A 1 86 ? -5.566 6.958 8.713 1.00 98.38 86 CYS A C 1
ATOM 682 O O . CYS A 1 86 ? -5.521 6.184 9.669 1.00 98.38 86 CYS A O 1
ATOM 684 N N . ARG A 1 87 ? -4.936 8.137 8.717 1.00 96.94 87 ARG A N 1
ATOM 685 C CA . ARG A 1 87 ? -4.002 8.546 9.783 1.00 96.94 87 ARG A CA 1
ATOM 686 C C . ARG A 1 87 ? -4.652 8.653 11.159 1.00 96.94 87 ARG A C 1
ATOM 688 O O . ARG A 1 87 ? -4.061 8.238 12.148 1.00 96.94 87 ARG A O 1
ATOM 695 N N . ASP A 1 88 ? -5.880 9.165 11.218 1.00 96.00 88 ASP A N 1
ATOM 696 C CA . ASP A 1 88 ? -6.567 9.395 12.496 1.00 96.00 88 ASP A CA 1
ATOM 697 C C . ASP A 1 88 ? -7.021 8.096 13.163 1.00 96.00 88 ASP A C 1
ATOM 699 O O . ASP A 1 88 ? -7.133 8.018 14.386 1.00 96.00 88 ASP A O 1
ATOM 703 N N . THR A 1 89 ? -7.348 7.084 12.356 1.00 96.69 89 THR A N 1
ATOM 704 C CA . THR A 1 89 ? -8.034 5.881 12.843 1.00 96.69 89 THR A CA 1
ATOM 705 C C . THR A 1 89 ? -7.210 4.608 12.721 1.00 96.69 89 THR A C 1
ATOM 707 O O . THR A 1 89 ? -7.577 3.616 13.341 1.00 96.69 89 THR A O 1
ATOM 710 N N . GLY A 1 90 ? -6.149 4.597 11.909 1.00 97.50 90 GLY A N 1
ATOM 711 C CA . GLY A 1 90 ? -5.429 3.380 11.516 1.00 97.50 90 GLY A CA 1
ATOM 712 C C . GLY A 1 90 ? -6.238 2.455 10.596 1.00 97.50 90 GLY A C 1
ATOM 713 O O . GLY A 1 90 ? -5.791 1.373 10.227 1.00 97.50 90 GLY A O 1
ATOM 714 N N . ARG A 1 91 ? -7.457 2.843 10.200 1.00 98.00 91 ARG A N 1
ATOM 715 C CA . ARG A 1 91 ? -8.297 1.997 9.349 1.00 98.00 91 ARG A CA 1
ATOM 716 C C . ARG A 1 91 ? -7.705 1.897 7.954 1.00 98.00 91 ARG A C 1
ATOM 718 O O . ARG A 1 91 ? -7.382 2.910 7.334 1.00 98.00 91 ARG A O 1
ATOM 725 N N . ILE A 1 92 ? -7.679 0.680 7.431 1.00 98.69 92 ILE A N 1
ATOM 726 C CA . ILE A 1 92 ? -7.407 0.442 6.019 1.00 98.69 92 ILE A CA 1
ATOM 727 C C . ILE A 1 92 ? -8.618 0.893 5.197 1.00 98.69 92 ILE A C 1
ATOM 729 O O . ILE A 1 92 ? -9.726 0.387 5.380 1.00 98.69 92 ILE A O 1
ATOM 733 N N . LEU A 1 93 ? -8.392 1.845 4.295 1.00 98.69 93 LEU A N 1
ATOM 734 C CA . LEU A 1 93 ? -9.406 2.426 3.419 1.00 98.69 93 LEU A CA 1
ATOM 735 C C . LEU A 1 93 ? -9.414 1.810 2.024 1.00 98.69 93 LEU A C 1
ATOM 737 O O . LEU A 1 93 ? -10.452 1.849 1.381 1.00 98.69 93 LEU A O 1
ATOM 741 N N . GLY A 1 94 ? -8.295 1.243 1.572 1.00 98.75 94 GLY A N 1
ATOM 742 C CA . GLY A 1 94 ? -8.171 0.588 0.270 1.00 98.75 94 GLY A CA 1
ATOM 743 C C . GLY A 1 94 ? -7.003 -0.387 0.249 1.00 98.75 94 GLY A C 1
ATOM 744 O O . GLY A 1 9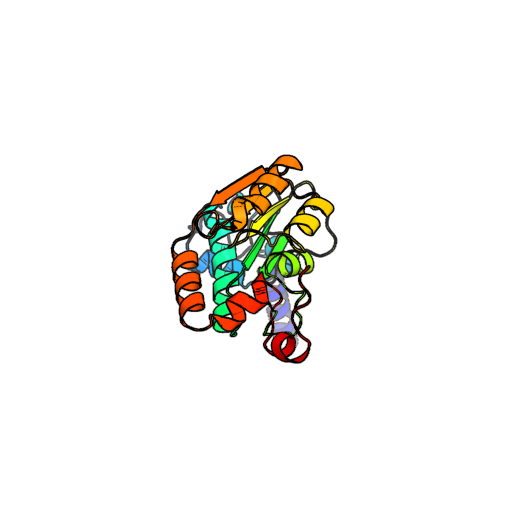4 ? -5.992 -0.143 0.905 1.00 98.75 94 GLY A O 1
ATOM 745 N N . LYS A 1 95 ? -7.138 -1.493 -0.481 1.00 98.75 95 LYS A N 1
ATOM 746 C CA . LYS A 1 95 ? -6.088 -2.498 -0.700 1.00 98.75 95 LYS A CA 1
ATOM 747 C C . LYS A 1 95 ? -6.052 -2.878 -2.171 1.00 98.75 95 LYS A C 1
ATOM 749 O O . LYS A 1 95 ? -7.098 -3.091 -2.777 1.00 98.75 95 LYS A O 1
ATOM 754 N N . GLY A 1 96 ? -4.860 -3.012 -2.734 1.00 98.62 96 GLY A N 1
ATOM 755 C CA . GLY A 1 96 ? -4.692 -3.364 -4.139 1.00 98.62 96 GLY A CA 1
ATOM 756 C C . GLY A 1 96 ? -3.405 -4.119 -4.405 1.00 98.62 96 GLY A C 1
ATOM 757 O O . GLY A 1 96 ? -2.456 -4.064 -3.628 1.00 98.62 96 GLY A O 1
ATOM 758 N N . HIS A 1 97 ? -3.394 -4.844 -5.514 1.00 98.62 97 HIS A N 1
ATOM 759 C CA . HIS A 1 97 ? -2.204 -5.453 -6.086 1.00 98.62 97 HIS A CA 1
ATOM 760 C C . HIS A 1 97 ? -2.185 -5.190 -7.582 1.00 98.62 97 HIS A C 1
ATOM 762 O O . HIS A 1 97 ? -3.231 -4.906 -8.161 1.00 98.62 97 HIS A O 1
ATOM 768 N N . ASN A 1 98 ? -1.004 -5.257 -8.185 1.00 97.62 98 ASN A N 1
ATOM 769 C CA . ASN A 1 98 ? -0.842 -5.113 -9.624 1.00 97.62 98 ASN A CA 1
ATOM 770 C C . ASN A 1 98 ? -1.672 -6.178 -10.360 1.00 97.62 98 ASN A C 1
ATOM 772 O O . ASN A 1 98 ? -1.676 -7.350 -9.976 1.00 97.62 98 ASN A O 1
ATOM 776 N N . ARG A 1 99 ? -2.413 -5.749 -11.383 1.00 96.56 99 ARG A N 1
ATOM 777 C CA . ARG A 1 99 ? -3.273 -6.599 -12.215 1.00 96.56 99 ARG A CA 1
ATOM 778 C C . ARG A 1 99 ? -2.955 -6.475 -13.704 1.00 96.56 99 ARG A C 1
ATOM 780 O O . ARG A 1 99 ? -3.818 -6.803 -14.515 1.00 96.56 99 ARG A O 1
ATOM 787 N N . LEU A 1 100 ? -1.738 -6.047 -14.057 1.00 93.25 100 LEU A N 1
ATOM 788 C CA . LEU A 1 100 ? -1.292 -5.900 -15.446 1.00 93.25 100 LEU A CA 1
ATOM 789 C C . LEU A 1 100 ? -1.595 -7.162 -16.255 1.00 93.25 100 LEU A C 1
ATOM 791 O O . LEU A 1 100 ? -2.271 -7.109 -17.279 1.00 93.25 100 LEU A O 1
ATOM 795 N N . VAL A 1 101 ? -1.170 -8.315 -15.736 1.00 93.81 101 VAL A N 1
ATOM 796 C CA . VAL A 1 101 ? -1.353 -9.616 -16.394 1.00 93.81 101 VAL A CA 1
ATOM 797 C C . VAL A 1 101 ? -2.789 -10.122 -16.252 1.00 93.81 101 VAL A C 1
ATOM 799 O O . VAL A 1 101 ? -3.354 -10.687 -17.183 1.00 93.81 101 VAL A O 1
ATOM 802 N N . GLN A 1 102 ? -3.389 -9.937 -15.078 1.00 96.31 102 GLN A N 1
ATOM 803 C CA . GLN A 1 102 ? -4.680 -10.512 -14.705 1.00 96.31 102 GLN A CA 1
ATOM 804 C C . GLN A 1 102 ? -5.842 -9.876 -15.473 1.00 96.31 102 GLN A C 1
ATOM 806 O O . GLN A 1 102 ? -6.805 -10.570 -15.801 1.00 96.31 102 GLN A O 1
ATOM 811 N N . ASP A 1 103 ? -5.744 -8.575 -15.746 1.00 95.75 103 ASP A N 1
ATOM 812 C CA . ASP A 1 103 ? -6.774 -7.806 -16.441 1.00 95.75 103 ASP A CA 1
ATOM 813 C C . ASP A 1 103 ? -6.360 -7.446 -17.881 1.00 95.75 103 ASP A C 1
ATOM 815 O O . ASP A 1 103 ? -7.176 -6.893 -18.618 1.00 95.75 103 ASP A O 1
ATOM 819 N N . ASN A 1 104 ? -5.129 -7.784 -18.297 1.00 93.38 104 ASN A N 1
ATOM 820 C CA . ASN A 1 104 ? -4.522 -7.336 -19.556 1.00 93.38 104 ASN A CA 1
ATOM 821 C C . ASN A 1 104 ? -4.623 -5.804 -19.712 1.00 93.38 104 ASN A C 1
ATOM 823 O O . ASN A 1 104 ? -5.062 -5.291 -20.746 1.00 93.38 104 ASN A O 1
ATOM 827 N N . ASP A 1 105 ? -4.276 -5.090 -18.638 1.00 91.75 105 ASP A N 1
ATOM 828 C CA . ASP A 1 105 ? -4.426 -3.640 -18.500 1.00 91.75 105 ASP A CA 1
ATOM 829 C C . ASP A 1 105 ? -3.160 -3.030 -17.867 1.00 91.75 105 ASP A C 1
ATOM 831 O O . ASP A 1 105 ? -2.940 -3.193 -16.662 1.00 91.75 105 ASP A O 1
ATOM 835 N N . PRO A 1 106 ? -2.342 -2.285 -18.636 1.00 89.44 106 PRO A N 1
ATOM 836 C CA . PRO A 1 106 ? -1.077 -1.731 -18.150 1.00 89.44 106 PRO A CA 1
ATOM 837 C C . PRO A 1 106 ? -1.259 -0.612 -17.111 1.00 89.44 106 PRO A C 1
ATOM 839 O O . PRO A 1 106 ? -0.285 -0.115 -16.562 1.00 89.44 106 PRO A O 1
ATOM 842 N N . THR A 1 107 ? -2.490 -0.179 -16.824 1.00 90.06 107 THR A N 1
ATOM 843 C CA . THR A 1 107 ? -2.753 0.925 -15.885 1.00 90.06 107 THR A CA 1
ATOM 844 C C . THR A 1 107 ? -3.021 0.457 -14.450 1.00 90.06 107 THR A C 1
ATOM 846 O O . THR A 1 107 ? -3.101 1.272 -13.520 1.00 90.06 107 THR A O 1
ATOM 849 N N . VAL A 1 108 ? -3.160 -0.858 -14.229 1.00 95.31 108 VAL A N 1
ATOM 850 C CA . VAL A 1 108 ? -3.545 -1.424 -12.927 1.00 95.31 108 VAL A CA 1
ATOM 851 C C . VAL A 1 108 ? -2.319 -1.858 -12.123 1.00 95.31 108 VAL A C 1
ATOM 853 O O . VAL A 1 108 ? -2.026 -3.040 -11.968 1.00 95.31 108 VAL A O 1
ATOM 856 N N . HIS A 1 109 ? -1.616 -0.875 -11.568 1.00 96.19 109 HIS A N 1
ATOM 857 C CA . HIS A 1 109 ? -0.534 -1.054 -10.600 1.00 96.19 109 HIS A CA 1
ATOM 858 C C . HIS A 1 109 ? -1.082 -1.324 -9.189 1.00 96.19 109 HIS A C 1
ATOM 860 O O . HIS A 1 109 ? -2.278 -1.176 -8.926 1.00 96.19 109 HIS A O 1
ATOM 866 N N . GLY A 1 110 ? -0.207 -1.695 -8.246 1.00 97.88 110 GLY A N 1
ATOM 867 C CA . GLY A 1 110 ? -0.608 -1.921 -6.853 1.00 97.88 110 GLY A CA 1
ATOM 868 C C . GLY A 1 110 ? -1.264 -0.686 -6.230 1.00 97.88 110 GLY A C 1
ATOM 869 O O . GLY A 1 110 ? -2.345 -0.779 -5.644 1.00 97.88 110 GLY A O 1
ATOM 870 N N . GLU A 1 111 ? -0.651 0.482 -6.421 1.00 98.50 111 GLU A N 1
ATOM 871 C CA . GLU A 1 111 ? -1.115 1.767 -5.899 1.00 98.50 111 GLU A CA 1
ATOM 872 C C . GLU A 1 111 ? -2.435 2.199 -6.539 1.00 98.50 111 GLU A C 1
ATOM 874 O O . GLU A 1 111 ? -3.365 2.590 -5.829 1.00 98.50 111 GLU A O 1
ATOM 879 N N . THR A 1 112 ? -2.559 2.092 -7.866 1.00 98.25 112 THR A N 1
ATOM 880 C CA . THR A 1 112 ? -3.791 2.482 -8.569 1.00 98.25 112 THR A CA 1
ATOM 881 C C . THR A 1 112 ? -4.944 1.530 -8.251 1.00 98.25 112 THR A C 1
ATOM 883 O O . THR A 1 112 ? -6.076 1.984 -8.064 1.00 98.25 112 THR A O 1
ATOM 886 N N . ALA A 1 113 ? -4.668 0.234 -8.073 1.00 98.56 113 ALA A N 1
ATOM 887 C CA . ALA A 1 113 ? -5.645 -0.735 -7.591 1.00 98.56 113 ALA A CA 1
ATOM 888 C C . ALA A 1 113 ? -6.120 -0.415 -6.162 1.00 98.56 113 ALA A C 1
ATOM 890 O O . ALA A 1 113 ? -7.321 -0.471 -5.896 1.00 98.56 113 ALA A O 1
ATOM 891 N N . ALA A 1 114 ? -5.216 -0.024 -5.256 1.00 98.81 114 ALA A N 1
ATOM 892 C CA . ALA A 1 114 ? -5.584 0.345 -3.887 1.00 98.81 114 ALA A CA 1
ATOM 893 C C . ALA A 1 114 ? -6.425 1.630 -3.844 1.00 98.81 114 ALA A C 1
ATOM 895 O O . ALA A 1 114 ? -7.402 1.703 -3.098 1.00 98.81 114 ALA A O 1
ATOM 896 N N . ILE A 1 115 ? -6.094 2.619 -4.683 1.00 98.69 115 ILE A N 1
ATOM 897 C CA . ILE A 1 115 ? -6.887 3.846 -4.865 1.00 98.69 115 ILE A CA 1
ATOM 898 C C . ILE A 1 115 ? -8.287 3.508 -5.389 1.00 98.69 115 ILE A C 1
ATOM 900 O O . ILE A 1 115 ? -9.281 4.036 -4.888 1.00 98.69 115 ILE A O 1
ATOM 904 N N . LYS A 1 116 ? -8.382 2.608 -6.375 1.00 98.38 116 LYS A N 1
ATOM 905 C CA . LYS A 1 116 ? -9.662 2.152 -6.931 1.00 98.38 116 LYS A CA 1
ATOM 906 C C . LYS A 1 116 ? -10.522 1.456 -5.875 1.00 98.38 116 LYS A C 1
ATOM 908 O O . LYS A 1 116 ? -11.717 1.733 -5.812 1.00 98.38 116 LYS A O 1
ATOM 913 N N . ASP A 1 117 ? -9.925 0.600 -5.045 1.00 98.69 117 ASP A N 1
ATOM 914 C CA . ASP A 1 117 ? -10.613 -0.086 -3.942 1.00 98.69 117 ASP A CA 1
ATOM 915 C C . ASP A 1 117 ? -11.082 0.888 -2.845 1.00 98.69 117 ASP A C 1
ATOM 917 O O . ASP A 1 117 ? -12.196 0.749 -2.340 1.00 98.69 117 ASP A O 1
ATOM 921 N N . ALA A 1 118 ? -10.293 1.926 -2.538 1.00 98.50 118 ALA A N 1
ATOM 922 C CA . ALA A 1 118 ? -10.707 2.991 -1.618 1.00 98.50 118 ALA A CA 1
ATOM 923 C C . ALA A 1 118 ? -11.889 3.822 -2.134 1.00 98.50 118 ALA A C 1
ATOM 925 O O . ALA A 1 118 ? -12.642 4.409 -1.352 1.00 98.50 118 ALA A O 1
ATOM 926 N N . GLY A 1 119 ? -12.067 3.875 -3.454 1.00 97.62 119 GLY A N 1
ATOM 927 C CA . GLY A 1 119 ? -13.128 4.633 -4.092 1.00 97.62 119 GLY A CA 1
ATOM 928 C C . GLY A 1 119 ? -12.958 6.143 -3.918 1.00 97.62 119 GLY A C 1
ATOM 929 O O . GLY A 1 119 ? -11.856 6.686 -3.844 1.00 97.62 119 GLY A O 1
ATOM 930 N N . ARG A 1 120 ? -14.082 6.864 -3.903 1.00 96.25 120 ARG A N 1
ATOM 931 C CA . ARG A 1 120 ? -14.086 8.332 -3.880 1.00 96.25 120 ARG A CA 1
ATOM 932 C C . ARG A 1 120 ? -14.016 8.859 -2.446 1.00 96.25 120 ARG A C 1
ATOM 934 O O . ARG A 1 120 ? -15.049 9.123 -1.833 1.00 96.25 120 ARG A O 1
ATOM 941 N N . ILE A 1 121 ? -12.797 9.061 -1.953 1.00 96.19 121 IL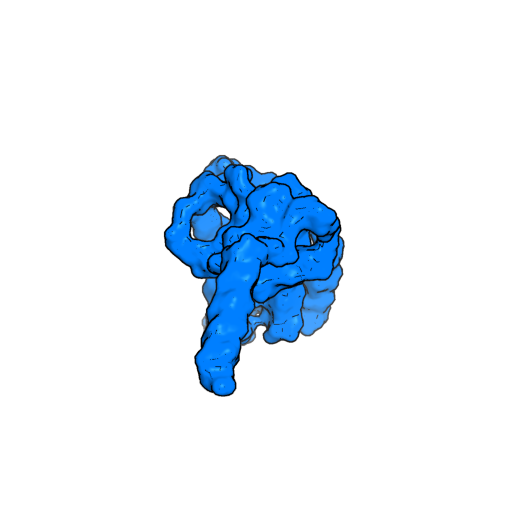E A N 1
ATOM 942 C CA . ILE A 1 121 ? -12.510 9.634 -0.630 1.00 96.19 121 ILE A CA 1
ATOM 943 C C . ILE A 1 121 ? -11.5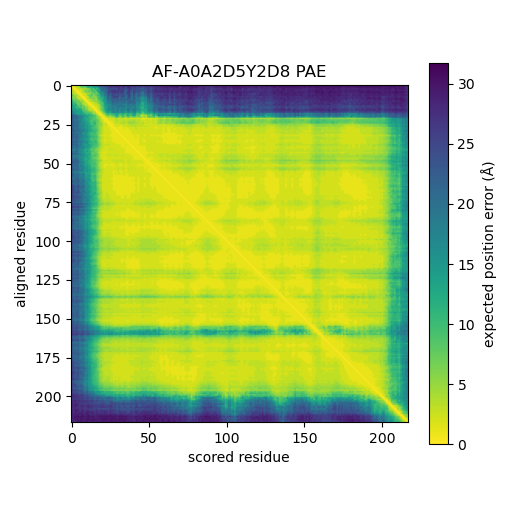79 10.852 -0.721 1.00 96.19 121 ILE A C 1
ATOM 945 O O . ILE A 1 121 ? -11.053 11.178 -1.785 1.00 96.19 121 ILE A O 1
ATOM 949 N N . HIS A 1 122 ? -11.372 11.533 0.408 1.00 94.88 122 HIS A N 1
ATOM 950 C CA . HIS A 1 122 ? -10.336 12.555 0.549 1.00 94.88 122 HIS A CA 1
ATOM 951 C C . HIS A 1 122 ? -9.024 11.908 1.009 1.00 94.88 122 HIS A C 1
ATOM 953 O O . HIS A 1 122 ? -8.928 11.449 2.145 1.00 94.88 122 HIS A O 1
ATOM 959 N N . PHE A 1 123 ? -8.010 11.893 0.142 1.00 97.88 123 PHE A N 1
ATOM 960 C CA . PHE A 1 123 ? -6.726 11.234 0.420 1.00 97.88 123 PHE A CA 1
ATOM 961 C C . PHE A 1 123 ? -5.758 12.085 1.262 1.00 97.88 123 PHE A C 1
ATOM 963 O O . PHE A 1 123 ? -4.746 11.576 1.737 1.00 97.88 123 PHE A O 1
ATOM 970 N N . SER A 1 124 ? -6.089 13.352 1.532 1.00 96.56 124 SER A N 1
ATOM 971 C CA . SER A 1 124 ? -5.220 14.290 2.258 1.00 96.56 124 SER A CA 1
ATOM 972 C C . SER A 1 124 ? -4.886 13.898 3.695 1.00 96.56 124 SER A C 1
ATOM 974 O O . SER A 1 124 ? -3.898 14.375 4.241 1.00 96.56 124 SER A O 1
ATOM 976 N N . ASN A 1 125 ? -5.696 13.036 4.315 1.00 97.00 125 ASN A N 1
ATOM 977 C CA . ASN A 1 125 ? -5.421 12.480 5.641 1.00 97.00 125 ASN A CA 1
ATOM 978 C C . ASN A 1 125 ? -5.161 10.967 5.596 1.00 97.00 125 ASN A C 1
ATOM 980 O O . ASN A 1 125 ? -5.598 10.203 6.464 1.00 97.00 125 ASN A O 1
ATOM 984 N N . THR A 1 126 ? -4.499 10.523 4.530 1.00 98.69 126 THR A N 1
ATOM 985 C CA . THR A 1 126 ? -4.183 9.115 4.316 1.00 98.69 126 THR A CA 1
ATOM 986 C C . THR A 1 126 ? -2.710 8.926 4.013 1.00 98.69 126 THR A C 1
ATOM 988 O O . THR A 1 126 ? -2.072 9.783 3.396 1.00 98.69 126 THR A O 1
ATOM 991 N N . ASP A 1 127 ? -2.196 7.787 4.451 1.00 98.69 127 ASP A N 1
ATOM 992 C CA . ASP A 1 127 ? -0.887 7.288 4.068 1.00 98.69 127 ASP A CA 1
ATOM 993 C C . ASP A 1 127 ? -1.072 6.118 3.099 1.00 98.69 127 ASP A C 1
ATOM 995 O O . ASP A 1 127 ? -2.017 5.333 3.237 1.00 98.69 127 ASP A O 1
ATOM 999 N N . ILE A 1 128 ? -0.169 5.985 2.131 1.00 98.81 128 ILE A N 1
ATOM 1000 C CA . ILE A 1 128 ? -0.102 4.816 1.256 1.00 98.81 128 ILE A CA 1
ATOM 1001 C C . ILE A 1 128 ? 1.159 4.018 1.567 1.00 98.81 128 ILE A C 1
ATOM 1003 O O . ILE A 1 128 ? 2.256 4.564 1.627 1.00 98.81 128 ILE A O 1
ATOM 1007 N N . TYR A 1 129 ? 0.995 2.718 1.764 1.00 98.88 129 TYR A N 1
ATOM 1008 C CA . TYR A 1 129 ? 2.081 1.757 1.877 1.00 98.88 129 TYR A CA 1
ATOM 1009 C C . TYR A 1 129 ? 2.112 0.987 0.572 1.00 98.88 129 TYR A C 1
ATOM 1011 O O . TYR A 1 129 ? 1.113 0.372 0.209 1.00 98.88 129 TYR A O 1
ATOM 1019 N N . THR A 1 130 ? 3.228 1.034 -0.134 1.00 98.62 130 THR A N 1
ATOM 1020 C CA . THR A 1 130 ? 3.459 0.270 -1.357 1.00 98.62 130 THR A CA 1
ATOM 1021 C C . THR A 1 130 ? 4.663 -0.625 -1.140 1.00 98.62 130 THR A C 1
ATOM 1023 O O . THR A 1 130 ? 5.648 -0.217 -0.523 1.00 98.62 130 THR A O 1
ATOM 1026 N N . THR A 1 131 ? 4.606 -1.863 -1.619 1.00 98.31 131 THR A N 1
ATOM 1027 C CA . THR A 1 131 ? 5.718 -2.800 -1.441 1.00 98.31 131 THR A CA 1
ATOM 1028 C C . THR A 1 131 ? 6.975 -2.370 -2.190 1.00 98.31 131 THR A C 1
ATOM 1030 O O . THR A 1 131 ? 8.060 -2.859 -1.906 1.00 98.31 131 THR A O 1
ATOM 1033 N N . LEU A 1 132 ? 6.853 -1.429 -3.120 1.00 95.06 132 LEU A N 1
ATOM 1034 C CA . LEU A 1 132 ? 7.895 -1.042 -4.051 1.00 95.06 132 LEU A CA 1
ATOM 1035 C C . LEU A 1 132 ? 7.834 0.456 -4.333 1.00 95.06 132 LEU A C 1
ATOM 1037 O O . LEU A 1 132 ? 6.747 1.029 -4.320 1.00 95.06 132 LEU A O 1
ATOM 1041 N N . THR A 1 133 ? 8.972 1.092 -4.617 1.00 93.38 133 THR A N 1
ATOM 1042 C CA . THR A 1 133 ? 8.987 2.522 -4.960 1.00 93.38 133 THR A CA 1
ATOM 1043 C C . THR A 1 133 ? 8.006 2.835 -6.103 1.00 93.38 133 THR A C 1
ATOM 1045 O O . THR A 1 133 ? 8.124 2.218 -7.166 1.00 93.38 133 THR A O 1
ATOM 1048 N N . PRO A 1 134 ? 7.091 3.817 -5.932 1.00 93.50 134 PRO A N 1
ATOM 1049 C CA . PRO A 1 134 ? 6.129 4.179 -6.966 1.00 93.50 134 PRO A CA 1
ATOM 1050 C C . PRO A 1 134 ? 6.795 4.556 -8.285 1.00 93.50 134 PRO A C 1
ATOM 1052 O O . PRO A 1 134 ? 7.786 5.298 -8.296 1.00 93.50 134 PRO A O 1
ATOM 1055 N N . CYS A 1 135 ? 6.218 4.102 -9.400 1.00 90.62 135 CYS A N 1
ATOM 1056 C CA . CYS A 1 135 ? 6.729 4.440 -10.724 1.00 90.62 135 CYS A CA 1
ATOM 1057 C C . CYS A 1 135 ? 6.660 5.956 -10.986 1.00 90.62 135 CYS A C 1
ATOM 1059 O O . CYS A 1 135 ? 5.788 6.675 -10.479 1.00 90.62 135 CYS A O 1
ATOM 1061 N N . TYR A 1 136 ? 7.631 6.444 -11.760 1.00 87.38 136 TYR A N 1
ATOM 1062 C CA . TYR A 1 136 ? 7.874 7.870 -11.995 1.00 87.38 136 TYR A CA 1
ATOM 1063 C C . TYR A 1 136 ? 6.730 8.564 -12.750 1.00 87.38 136 TYR A C 1
ATOM 1065 O O . TYR A 1 136 ? 6.442 9.739 -12.492 1.00 87.38 136 TYR A O 1
ATOM 1073 N N . ASP A 1 137 ? 6.116 7.842 -13.681 1.00 86.38 137 ASP A N 1
ATOM 1074 C CA . ASP A 1 137 ? 5.203 8.315 -14.720 1.00 86.38 137 ASP A CA 1
ATOM 1075 C C . ASP A 1 137 ? 3.728 8.277 -14.302 1.00 86.38 137 ASP A C 1
ATOM 1077 O O . ASP A 1 137 ? 2.965 9.163 -14.685 1.00 86.38 137 ASP A O 1
ATOM 1081 N N . MET A 1 138 ? 3.330 7.306 -13.474 1.00 90.94 138 MET A N 1
ATOM 1082 C CA . MET A 1 138 ? 1.920 7.086 -13.138 1.00 90.94 138 MET A CA 1
ATOM 1083 C C . MET A 1 138 ? 1.635 7.159 -11.637 1.00 90.94 138 MET A C 1
ATOM 1085 O O . MET A 1 138 ? 0.858 8.008 -11.189 1.00 90.94 138 MET A O 1
ATOM 1089 N N . CYS A 1 139 ? 2.251 6.291 -10.835 1.00 95.31 139 CYS A N 1
ATOM 1090 C CA . CYS A 1 139 ? 1.876 6.127 -9.432 1.00 95.31 139 CYS A CA 1
ATOM 1091 C C . CYS A 1 139 ? 2.306 7.333 -8.598 1.00 95.31 139 CYS A C 1
ATOM 1093 O O . CYS A 1 139 ? 1.484 7.931 -7.902 1.00 95.31 139 CYS A O 1
ATOM 1095 N N . ARG A 1 140 ? 3.561 7.771 -8.739 1.00 94.62 140 ARG A N 1
ATOM 1096 C CA . ARG A 1 140 ? 4.089 8.951 -8.047 1.00 94.62 140 ARG A CA 1
ATOM 1097 C C . ARG A 1 140 ? 3.281 10.238 -8.324 1.00 94.62 140 ARG A C 1
ATOM 1099 O O . ARG A 1 140 ? 2.860 10.880 -7.356 1.00 94.62 140 ARG A O 1
ATOM 1106 N N . PRO A 1 141 ? 3.012 10.643 -9.586 1.00 96.00 141 PRO A N 1
ATOM 1107 C CA . PRO A 1 141 ? 2.198 11.831 -9.847 1.00 96.00 141 PRO A CA 1
ATOM 1108 C C . PRO A 1 141 ? 0.738 11.663 -9.410 1.00 96.00 141 PRO A C 1
ATOM 1110 O O . PRO A 1 141 ? 0.136 12.642 -8.969 1.00 96.00 141 PRO A O 1
ATOM 1113 N N . THR A 1 142 ? 0.173 10.451 -9.465 1.00 97.38 142 THR A N 1
ATOM 1114 C CA . THR A 1 142 ? -1.186 10.179 -8.961 1.00 97.38 142 THR A CA 1
ATOM 1115 C C . THR A 1 142 ? -1.274 10.377 -7.450 1.00 97.38 142 THR A C 1
ATOM 1117 O O . THR A 1 142 ? -2.181 11.062 -6.976 1.00 97.38 142 THR A O 1
ATOM 1120 N N . ILE A 1 143 ? -0.305 9.849 -6.696 1.00 97.81 143 ILE A N 1
ATOM 1121 C CA . ILE A 1 143 ? -0.194 10.038 -5.245 1.00 97.81 143 ILE A CA 1
ATOM 1122 C C . ILE A 1 143 ? -0.122 11.534 -4.909 1.00 97.81 143 ILE A C 1
ATOM 1124 O O . ILE A 1 143 ? -0.896 12.018 -4.081 1.00 97.81 143 ILE A O 1
ATOM 1128 N N . ASN A 1 144 ? 0.735 12.291 -5.601 1.00 97.94 144 ASN A N 1
ATOM 1129 C CA . ASN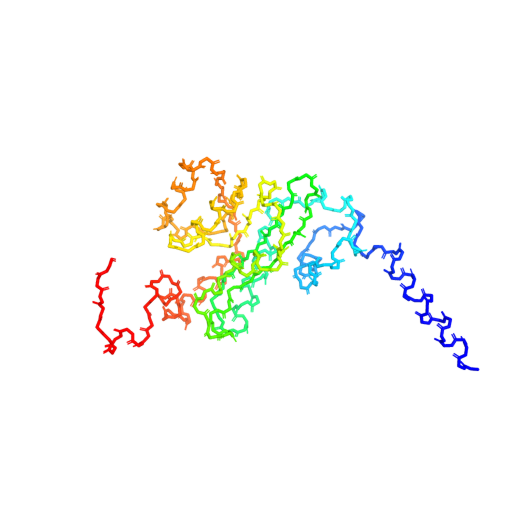 A 1 144 ? 0.824 13.738 -5.403 1.00 97.94 144 ASN A CA 1
ATOM 1130 C C . ASN A 1 144 ? -0.494 14.451 -5.728 1.00 97.94 144 ASN A C 1
ATOM 1132 O O . ASN A 1 144 ? -0.983 15.267 -4.952 1.00 97.94 144 ASN A O 1
ATOM 1136 N N . ARG A 1 145 ? -1.120 14.107 -6.857 1.00 97.81 145 ARG A N 1
ATOM 1137 C CA . ARG A 1 145 ? -2.371 14.734 -7.290 1.00 97.81 145 ARG A CA 1
ATOM 1138 C C . ARG A 1 145 ? -3.530 14.486 -6.325 1.00 97.81 145 ARG A C 1
ATOM 1140 O O . ARG A 1 145 ? -4.358 15.377 -6.143 1.00 97.81 145 ARG A O 1
ATOM 1147 N N . LEU A 1 146 ? -3.614 13.292 -5.745 1.00 97.81 146 LEU A N 1
ATOM 1148 C CA . LEU A 1 146 ? -4.630 12.961 -4.744 1.00 97.81 146 LEU A CA 1
ATOM 1149 C C . LEU A 1 146 ? -4.307 13.557 -3.366 1.00 97.81 146 LEU A C 1
ATOM 1151 O O . LEU A 1 146 ? -5.215 13.725 -2.552 1.00 97.81 146 LEU A O 1
ATOM 1155 N N . GLY A 1 147 ? -3.049 13.941 -3.141 1.00 97.38 147 GLY A N 1
ATOM 1156 C CA . GLY A 1 147 ? -2.606 14.680 -1.966 1.00 97.38 147 GLY A CA 1
ATOM 1157 C C . GLY A 1 147 ? -2.333 13.800 -0.753 1.00 97.38 147 GLY A C 1
ATOM 1158 O O . GLY A 1 147 ? -2.571 14.256 0.356 1.00 97.38 147 GLY A O 1
ATOM 1159 N N . PHE A 1 148 ? -1.879 12.556 -0.936 1.00 98.38 148 PHE A N 1
ATOM 1160 C CA . PHE A 1 148 ? -1.495 11.689 0.188 1.00 98.38 148 PHE A CA 1
ATOM 1161 C C . PHE A 1 148 ? -0.480 12.377 1.107 1.00 98.38 148 PHE A C 1
ATOM 1163 O O . PHE A 1 148 ? 0.433 13.056 0.640 1.00 98.38 148 PHE A O 1
ATOM 1170 N N . ALA A 1 149 ? -0.616 12.163 2.416 1.00 97.56 149 ALA A N 1
ATOM 1171 C CA . ALA A 1 149 ? 0.263 12.781 3.404 1.00 97.56 149 ALA A CA 1
ATOM 1172 C C . ALA A 1 149 ? 1.633 12.089 3.471 1.00 97.56 149 ALA A C 1
ATOM 1174 O O . ALA A 1 149 ? 2.662 12.756 3.611 1.00 97.56 149 ALA A O 1
ATOM 1175 N N . SER A 1 150 ? 1.644 10.756 3.352 1.00 98.38 150 SER A N 1
ATOM 1176 C CA . SER A 1 150 ? 2.874 9.961 3.357 1.00 98.38 150 SER A CA 1
ATOM 1177 C C . SER A 1 150 ? 2.834 8.804 2.368 1.00 98.38 150 SER A C 1
ATOM 1179 O O . SER A 1 150 ? 1.775 8.238 2.090 1.00 98.38 150 SER A O 1
ATOM 1181 N N . VAL A 1 151 ? 4.023 8.411 1.920 1.00 98.50 151 VAL A N 1
ATOM 1182 C CA . VAL A 1 151 ? 4.302 7.197 1.157 1.00 98.50 151 VAL A CA 1
ATOM 1183 C C . VAL A 1 151 ? 5.309 6.358 1.936 1.00 98.50 151 VAL A C 1
ATOM 1185 O O . VAL A 1 151 ? 6.414 6.808 2.239 1.00 98.50 151 VAL A O 1
ATOM 1188 N N . TYR A 1 152 ? 4.935 5.125 2.243 1.00 98.50 152 TYR A N 1
ATOM 1189 C CA . TYR A 1 152 ? 5.801 4.130 2.857 1.00 98.50 152 TYR A CA 1
ATOM 1190 C C . TYR A 1 152 ? 6.175 3.076 1.821 1.00 98.50 152 TYR A C 1
ATOM 1192 O O . TYR A 1 152 ? 5.298 2.558 1.129 1.00 98.50 152 TYR A O 1
ATOM 1200 N N . ILE A 1 153 ? 7.465 2.772 1.703 1.00 97.94 153 ILE A N 1
ATOM 1201 C CA . ILE A 1 153 ? 8.012 1.952 0.615 1.00 97.94 153 ILE A CA 1
ATOM 1202 C C . ILE A 1 153 ? 8.626 0.670 1.177 1.00 97.94 153 ILE A C 1
ATOM 1204 O O . ILE A 1 153 ? 9.504 0.738 2.031 1.00 97.94 153 ILE A O 1
ATOM 1208 N N . GLY A 1 154 ? 8.187 -0.490 0.691 1.00 96.31 154 GLY A N 1
ATOM 1209 C CA . GLY A 1 154 ? 8.663 -1.802 1.144 1.00 96.31 154 GLY A CA 1
ATOM 1210 C C . GLY A 1 154 ? 10.048 -2.180 0.624 1.00 96.31 154 GLY A C 1
ATOM 1211 O O . GLY A 1 154 ? 10.811 -2.862 1.301 1.00 96.31 154 GLY A O 1
ATOM 1212 N N . TYR A 1 155 ? 10.395 -1.732 -0.577 1.00 93.06 155 TYR A N 1
ATOM 1213 C CA . TYR A 1 155 ? 11.682 -1.998 -1.202 1.00 93.06 155 TYR A CA 1
ATOM 1214 C C . TYR A 1 155 ? 11.992 -0.913 -2.229 1.00 93.06 155 TYR A C 1
ATOM 1216 O O . TYR A 1 155 ? 11.167 -0.598 -3.088 1.00 93.06 155 TYR A O 1
ATOM 1224 N N . ASP A 1 156 ? 13.192 -0.351 -2.139 1.00 82.56 156 ASP A N 1
ATOM 1225 C CA . ASP A 1 156 ? 13.639 0.807 -2.918 1.00 82.56 156 ASP A CA 1
ATOM 1226 C C . ASP A 1 156 ? 14.471 0.438 -4.154 1.00 82.56 156 ASP A C 1
ATOM 1228 O O . ASP A 1 156 ? 15.050 1.308 -4.811 1.00 82.56 156 ASP A O 1
ATOM 1232 N N . LEU A 1 157 ? 14.565 -0.863 -4.460 1.00 80.38 157 LEU A N 1
ATOM 1233 C CA . LEU A 1 157 ? 15.444 -1.409 -5.497 1.00 80.38 157 LEU A CA 1
ATOM 1234 C C . LEU A 1 157 ? 16.912 -0.992 -5.309 1.00 80.38 157 LEU A C 1
ATOM 1236 O O . LEU A 1 157 ? 17.588 -0.643 -6.279 1.00 80.38 157 LEU A O 1
ATOM 1240 N N . HIS A 1 158 ? 17.408 -0.974 -4.069 1.00 77.88 158 HIS A N 1
ATOM 1241 C CA . HIS A 1 158 ? 18.763 -0.506 -3.755 1.00 77.88 158 HIS A CA 1
ATOM 1242 C C . HIS A 1 158 ? 19.018 0.938 -4.223 1.00 77.88 158 HIS A C 1
ATOM 1244 O O . HIS A 1 158 ? 20.112 1.282 -4.675 1.00 77.88 158 HIS A O 1
ATOM 1250 N N . GLY A 1 159 ? 17.986 1.781 -4.149 1.00 72.56 159 GLY A N 1
ATOM 1251 C CA . GLY A 1 159 ? 18.033 3.184 -4.546 1.00 72.56 159 GLY A CA 1
ATOM 1252 C C . GLY A 1 159 ? 17.954 3.428 -6.054 1.00 72.56 159 GLY A C 1
ATOM 1253 O O . GLY A 1 159 ? 18.113 4.574 -6.482 1.00 72.56 159 GLY A O 1
ATOM 1254 N N . ALA A 1 160 ? 17.677 2.409 -6.878 1.00 69.31 160 ALA A N 1
ATOM 1255 C CA . ALA A 1 160 ? 17.546 2.585 -8.329 1.00 69.31 160 ALA A CA 1
ATOM 1256 C C . ALA A 1 160 ? 16.455 3.606 -8.709 1.00 69.31 160 ALA A C 1
ATOM 1258 O O . ALA A 1 160 ? 16.558 4.252 -9.748 1.00 69.31 160 ALA A O 1
ATOM 1259 N N . ASN A 1 161 ? 15.456 3.810 -7.841 1.00 75.31 161 ASN A N 1
ATOM 1260 C CA . ASN A 1 161 ? 14.380 4.786 -8.029 1.00 75.31 161 ASN A CA 1
ATOM 1261 C C . ASN A 1 161 ? 14.418 5.953 -7.035 1.00 75.31 161 ASN A C 1
ATOM 1263 O O . ASN A 1 161 ? 13.395 6.600 -6.793 1.00 75.31 161 ASN A O 1
ATOM 1267 N N . LYS A 1 162 ? 15.605 6.305 -6.527 1.00 83.31 162 LYS A N 1
ATOM 1268 C CA . LYS A 1 162 ? 15.777 7.435 -5.604 1.00 83.31 162 LYS A CA 1
ATOM 1269 C C . LYS A 1 162 ? 15.217 8.758 -6.153 1.00 83.31 162 LYS A C 1
ATOM 1271 O O . LYS A 1 162 ? 14.688 9.562 -5.396 1.00 83.31 162 LYS A O 1
ATOM 1276 N N . ALA A 1 163 ? 15.248 8.963 -7.472 1.00 86.75 163 ALA A N 1
ATOM 1277 C CA . ALA A 1 163 ? 14.646 10.137 -8.111 1.00 86.75 163 ALA A CA 1
ATOM 1278 C C . ALA A 1 163 ? 13.114 10.219 -7.926 1.00 86.75 163 ALA A C 1
ATOM 1280 O O . ALA A 1 163 ? 12.551 11.312 -7.853 1.00 86.75 163 ALA A O 1
ATOM 1281 N N . SER A 1 164 ? 12.425 9.076 -7.843 1.00 87.69 164 SER A N 1
ATOM 1282 C CA . SER A 1 164 ? 10.992 9.027 -7.531 1.00 87.69 164 SER A CA 1
ATOM 1283 C C . SER A 1 164 ? 10.740 9.470 -6.087 1.00 87.69 164 SER A C 1
ATOM 1285 O O . SER A 1 164 ? 9.909 10.344 -5.834 1.00 87.69 164 SER A O 1
ATOM 1287 N N . GLU A 1 165 ? 11.527 8.934 -5.154 1.00 91.56 165 GLU A N 1
ATOM 1288 C CA . GLU A 1 165 ? 11.453 9.246 -3.723 1.00 91.56 165 GLU A CA 1
ATOM 1289 C C . GLU A 1 165 ? 11.784 10.707 -3.417 1.00 91.56 165 GLU A C 1
ATOM 1291 O O . GLU A 1 165 ? 11.084 11.353 -2.639 1.00 91.56 165 GLU A O 1
ATOM 1296 N N . ASP A 1 166 ? 12.848 11.232 -4.023 1.00 94.19 166 ASP A N 1
ATOM 1297 C CA . ASP A 1 166 ? 13.289 12.610 -3.823 1.00 94.19 166 ASP A CA 1
ATOM 1298 C C . ASP A 1 166 ? 12.241 13.593 -4.346 1.00 94.19 166 ASP A C 1
ATOM 1300 O O . ASP A 1 166 ? 11.869 14.526 -3.637 1.00 94.19 166 ASP A O 1
ATOM 1304 N N . TRP A 1 167 ? 11.659 13.325 -5.516 1.00 95.62 167 TRP A N 1
ATOM 1305 C CA . TRP A 1 167 ? 10.586 14.157 -6.053 1.00 95.62 167 TRP A CA 1
ATOM 1306 C C . TRP A 1 167 ? 9.349 14.184 -5.147 1.00 95.62 167 TRP A C 1
ATOM 1308 O O . TRP A 1 167 ? 8.761 15.243 -4.955 1.00 95.62 167 TRP A O 1
ATOM 1318 N N . LEU A 1 168 ? 8.946 13.051 -4.554 1.00 96.12 168 LEU A N 1
ATOM 1319 C CA . LEU A 1 168 ? 7.829 13.030 -3.594 1.00 96.12 168 LEU A CA 1
ATOM 1320 C C . LEU A 1 168 ? 8.121 13.930 -2.388 1.00 96.12 168 LEU A C 1
ATOM 1322 O O . LEU A 1 168 ? 7.262 14.716 -1.984 1.00 96.12 168 LEU A O 1
ATOM 1326 N N . LYS A 1 169 ? 9.349 13.871 -1.860 1.00 96.25 169 LYS A N 1
ATOM 1327 C CA . LYS A 1 169 ? 9.792 14.741 -0.760 1.00 96.25 169 LYS A CA 1
ATOM 1328 C C . LYS A 1 169 ? 9.772 16.216 -1.165 1.00 96.25 169 LYS A C 1
ATOM 1330 O O . LYS A 1 169 ? 9.329 17.047 -0.379 1.00 96.25 169 LYS A O 1
ATOM 1335 N N . GLU A 1 170 ? 10.181 16.544 -2.392 1.00 97.38 170 GLU A N 1
ATOM 1336 C CA . GLU A 1 170 ? 10.100 17.907 -2.947 1.00 97.38 170 GLU A CA 1
ATOM 1337 C C . GLU A 1 170 ? 8.655 18.419 -3.054 1.00 97.38 170 GLU A C 1
ATOM 1339 O O . GLU A 1 170 ? 8.416 19.618 -2.912 1.00 97.38 170 GLU A O 1
ATOM 1344 N N . GLN A 1 171 ? 7.676 17.527 -3.242 1.00 97.12 171 GLN A N 1
ATOM 1345 C CA . GLN A 1 171 ? 6.249 17.872 -3.198 1.00 97.12 171 GLN A CA 1
ATOM 1346 C C . GLN A 1 171 ? 5.686 17.973 -1.765 1.00 97.12 171 GLN A C 1
ATOM 1348 O O . GLN A 1 171 ? 4.479 18.120 -1.590 1.00 97.12 171 GLN A O 1
ATOM 1353 N N . ASN A 1 172 ? 6.541 17.947 -0.735 1.00 96.06 172 ASN A N 1
ATOM 1354 C CA . ASN A 1 172 ? 6.182 17.934 0.690 1.00 96.06 172 ASN A CA 1
ATOM 1355 C C . ASN A 1 172 ? 5.411 16.680 1.137 1.00 96.06 172 ASN A C 1
ATOM 1357 O O . ASN A 1 172 ? 4.682 16.722 2.129 1.00 96.06 172 ASN A O 1
ATOM 1361 N N . ILE A 1 173 ? 5.583 15.561 0.432 1.00 97.56 173 ILE A N 1
ATOM 1362 C CA . ILE A 1 173 ? 5.034 14.266 0.837 1.00 97.56 173 ILE A CA 1
ATOM 1363 C C . ILE A 1 173 ? 6.083 13.555 1.688 1.00 97.56 173 ILE A C 1
ATOM 1365 O O . ILE A 1 173 ? 7.249 13.446 1.302 1.00 97.56 173 ILE A O 1
ATOM 1369 N N . HIS A 1 174 ? 5.685 13.062 2.860 1.00 98.00 174 HIS A N 1
ATOM 1370 C CA . HIS A 1 174 ? 6.590 12.290 3.707 1.00 98.00 174 HIS A CA 1
ATOM 1371 C C . HIS A 1 174 ? 6.909 10.942 3.048 1.00 98.00 174 HIS A C 1
ATOM 1373 O O . HIS A 1 174 ? 5.994 10.217 2.670 1.00 98.00 174 HIS A O 1
ATOM 1379 N N . VAL A 1 175 ? 8.188 10.574 2.948 1.00 97.56 175 VAL A N 1
ATOM 1380 C CA . VAL A 1 175 ? 8.615 9.290 2.372 1.00 97.56 175 VAL A CA 1
ATOM 1381 C C . VAL A 1 175 ? 9.528 8.554 3.342 1.00 97.56 175 VAL A C 1
ATOM 1383 O O . VAL A 1 175 ? 10.536 9.110 3.778 1.00 97.56 175 VAL A O 1
ATOM 1386 N N . GLU A 1 176 ? 9.204 7.297 3.633 1.00 97.12 176 GLU A N 1
ATOM 1387 C CA . GLU A 1 176 ? 9.990 6.421 4.509 1.00 97.12 176 GLU A CA 1
ATOM 1388 C C . GLU A 1 176 ? 10.048 4.998 3.941 1.00 97.12 176 GLU A C 1
ATOM 1390 O O . GLU A 1 176 ? 9.049 4.464 3.460 1.00 97.12 176 GLU A O 1
ATOM 1395 N N . ILE A 1 177 ? 11.229 4.383 4.005 1.00 96.06 177 ILE A N 1
ATOM 1396 C CA . ILE A 1 177 ? 11.444 2.999 3.575 1.00 96.06 177 ILE A CA 1
ATOM 1397 C C . ILE A 1 177 ? 11.239 2.082 4.782 1.00 96.06 177 ILE A C 1
ATOM 1399 O O . ILE A 1 177 ? 11.879 2.254 5.819 1.00 96.06 177 ILE A O 1
ATOM 1403 N N . ILE A 1 178 ? 10.348 1.106 4.635 1.00 97.12 178 ILE A N 1
ATOM 1404 C CA . ILE A 1 178 ? 9.944 0.143 5.659 1.00 97.12 178 ILE A CA 1
ATOM 1405 C C . ILE A 1 178 ? 10.139 -1.256 5.077 1.00 97.12 178 ILE A C 1
ATOM 1407 O O . ILE A 1 178 ? 9.202 -1.817 4.514 1.00 97.12 178 ILE A O 1
ATOM 1411 N N . PRO A 1 179 ? 11.356 -1.814 5.162 1.00 95.81 179 PRO A N 1
ATOM 1412 C CA . PRO A 1 179 ? 11.663 -3.073 4.511 1.00 95.81 179 PRO A CA 1
ATOM 1413 C C . PRO A 1 179 ? 10.889 -4.237 5.125 1.00 95.81 179 PRO A C 1
ATOM 1415 O O . PRO A 1 179 ? 10.819 -4.381 6.347 1.00 95.81 179 PRO A O 1
ATOM 1418 N N . ASP A 1 180 ? 10.364 -5.105 4.264 1.00 96.31 180 ASP A N 1
ATOM 1419 C CA . ASP A 1 180 ? 9.737 -6.365 4.651 1.00 96.31 180 ASP A CA 1
ATOM 1420 C C . ASP A 1 180 ? 10.462 -7.532 3.974 1.00 96.31 180 ASP A C 1
ATOM 1422 O O . ASP A 1 180 ? 10.419 -7.688 2.755 1.00 96.31 180 ASP A O 1
ATOM 1426 N N . GLN A 1 181 ? 11.138 -8.371 4.766 1.00 96.19 181 GLN A N 1
ATOM 1427 C CA . GLN A 1 181 ? 11.977 -9.446 4.221 1.00 96.19 181 GLN A CA 1
ATOM 1428 C C . GLN A 1 181 ? 11.178 -10.427 3.358 1.00 96.19 181 GLN A C 1
ATOM 1430 O O . GLN A 1 181 ? 11.651 -10.864 2.314 1.00 96.19 181 GLN A O 1
ATOM 1435 N N . LYS A 1 182 ? 9.937 -10.730 3.758 1.00 96.94 182 LYS A N 1
ATOM 1436 C CA . LYS A 1 182 ? 9.065 -11.618 2.988 1.00 96.94 182 LYS A CA 1
ATOM 1437 C C . LYS A 1 182 ? 8.798 -11.052 1.591 1.00 96.94 182 LYS A C 1
ATOM 1439 O O . LYS A 1 182 ? 8.787 -11.810 0.624 1.00 96.94 182 LYS A O 1
ATOM 1444 N N . TYR A 1 183 ? 8.569 -9.746 1.483 1.00 97.75 183 TYR A N 1
ATOM 1445 C CA . TYR A 1 183 ? 8.409 -9.098 0.191 1.00 97.75 183 TYR A CA 1
ATOM 14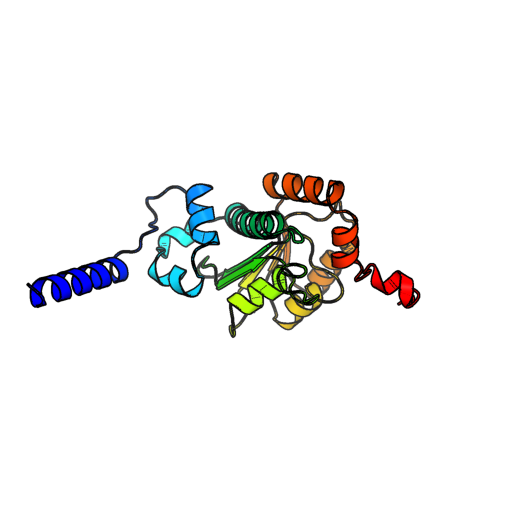46 C C . TYR A 1 183 ? 9.677 -9.173 -0.662 1.00 97.75 183 TYR A C 1
ATOM 1448 O O . TYR A 1 183 ? 9.593 -9.566 -1.824 1.00 97.75 183 TYR A O 1
ATOM 1456 N N . ILE A 1 184 ? 10.837 -8.851 -0.080 1.00 95.88 184 ILE A N 1
ATOM 1457 C CA . ILE A 1 184 ? 12.132 -8.901 -0.776 1.00 95.88 184 ILE A CA 1
ATOM 1458 C C . ILE A 1 184 ? 12.356 -10.298 -1.374 1.00 95.88 184 ILE A C 1
ATOM 1460 O O . ILE A 1 184 ? 12.633 -10.422 -2.564 1.00 95.88 184 ILE A O 1
ATOM 1464 N N . ASP A 1 185 ? 12.103 -11.357 -0.598 1.00 96.75 185 ASP A N 1
ATOM 1465 C CA . ASP A 1 185 ? 12.243 -12.742 -1.063 1.00 96.75 185 ASP A CA 1
ATOM 1466 C C . ASP A 1 185 ? 11.298 -13.074 -2.240 1.00 96.75 185 ASP A C 1
ATOM 1468 O O . ASP A 1 185 ? 11.676 -13.778 -3.185 1.00 96.75 185 ASP A O 1
ATOM 1472 N N . ILE A 1 186 ? 10.051 -12.579 -2.201 1.00 96.81 186 ILE A N 1
ATOM 1473 C CA . ILE A 1 186 ? 9.075 -12.749 -3.292 1.00 96.81 186 ILE A CA 1
ATOM 1474 C C . ILE A 1 186 ? 9.559 -12.026 -4.550 1.00 96.81 186 ILE A C 1
ATOM 1476 O O . ILE A 1 186 ? 9.498 -12.592 -5.646 1.00 96.81 186 ILE A O 1
ATOM 1480 N N . TYR A 1 187 ? 10.026 -10.793 -4.390 1.00 95.25 187 TYR A N 1
ATOM 1481 C CA . TYR A 1 187 ? 10.450 -9.935 -5.483 1.00 95.25 187 TYR A CA 1
ATOM 1482 C C . TYR A 1 187 ? 11.721 -10.465 -6.173 1.00 95.25 187 TYR A C 1
ATOM 1484 O O . TYR A 1 187 ? 11.768 -10.561 -7.402 1.00 95.25 187 TYR A O 1
ATOM 1492 N N . ASP A 1 188 ? 12.702 -10.943 -5.405 1.00 93.94 188 ASP A N 1
ATOM 1493 C CA . ASP A 1 188 ? 13.916 -11.583 -5.930 1.00 93.94 188 ASP A CA 1
ATOM 1494 C C . ASP A 1 188 ? 13.608 -12.869 -6.706 1.00 93.94 188 ASP A C 1
ATOM 1496 O O . ASP A 1 188 ? 14.225 -13.182 -7.732 1.00 93.94 188 ASP A O 1
ATOM 1500 N N . ARG A 1 189 ? 12.633 -13.652 -6.233 1.00 95.75 189 ARG A N 1
ATOM 1501 C CA . ARG A 1 189 ? 12.149 -14.828 -6.964 1.00 95.75 189 ARG A CA 1
ATOM 1502 C C . ARG A 1 189 ? 11.470 -14.425 -8.273 1.00 95.75 189 ARG A C 1
ATOM 1504 O O . ARG A 1 189 ? 11.789 -15.007 -9.308 1.00 95.75 189 ARG A O 1
ATOM 1511 N N . PHE A 1 190 ? 10.601 -13.415 -8.250 1.00 95.31 190 PHE A N 1
ATOM 1512 C CA . PHE A 1 190 ? 9.947 -12.895 -9.451 1.00 95.31 190 PHE A CA 1
ATOM 1513 C C . PHE A 1 190 ? 10.953 -12.412 -10.500 1.00 95.31 190 PHE A C 1
ATOM 1515 O O . PHE A 1 190 ? 10.849 -12.820 -11.655 1.00 95.31 190 PHE A O 1
ATOM 1522 N N . CYS A 1 191 ? 11.969 -11.639 -10.106 1.00 91.00 191 CYS A N 1
ATOM 1523 C CA . CYS A 1 191 ? 13.004 -11.158 -11.025 1.00 91.00 191 CYS A CA 1
ATOM 1524 C C . CYS A 1 191 ? 13.745 -12.302 -11.736 1.00 91.00 191 CYS A C 1
ATOM 1526 O O . CYS A 1 191 ? 14.084 -12.184 -12.913 1.00 91.00 191 CYS A O 1
ATOM 1528 N N . ARG A 1 192 ? 13.985 -13.423 -11.040 1.00 92.81 192 ARG A N 1
ATOM 1529 C CA . ARG A 1 192 ? 14.642 -14.605 -11.623 1.00 92.81 192 ARG A CA 1
ATOM 1530 C C . ARG A 1 192 ? 13.731 -15.394 -12.559 1.00 92.81 192 ARG A C 1
ATOM 1532 O O . ARG A 1 192 ? 14.196 -15.890 -13.579 1.00 92.81 192 ARG A O 1
ATOM 1539 N N . GLU A 1 193 ? 12.459 -15.540 -12.205 1.00 94.69 193 GLU A N 1
ATOM 1540 C CA . GLU A 1 193 ? 11.511 -16.374 -12.952 1.00 94.69 193 GLU A CA 1
ATOM 1541 C C . GLU A 1 193 ? 10.873 -15.642 -14.139 1.00 94.69 193 GLU A C 1
ATOM 1543 O O . GLU A 1 193 ? 10.570 -16.262 -15.158 1.00 94.69 193 GLU A O 1
ATOM 1548 N N . LYS A 1 194 ? 10.646 -14.329 -14.014 1.00 91.69 194 LYS A N 1
ATOM 1549 C CA . LYS A 1 194 ? 9.863 -13.510 -14.952 1.00 91.69 194 LYS A CA 1
ATOM 1550 C C . LYS A 1 194 ? 10.534 -12.157 -15.256 1.00 91.69 194 LYS A C 1
ATOM 1552 O O . LYS A 1 194 ? 9.903 -11.109 -15.118 1.00 91.69 194 LYS A O 1
ATOM 1557 N N . PRO A 1 195 ? 11.794 -12.139 -15.730 1.00 87.81 195 PRO A N 1
ATOM 1558 C CA . PRO A 1 195 ? 12.516 -10.889 -15.992 1.00 87.81 195 PRO A CA 1
ATOM 1559 C C . PRO A 1 195 ? 11.869 -10.017 -17.082 1.00 87.81 195 PRO A C 1
ATOM 1561 O O . PRO A 1 195 ? 12.046 -8.804 -17.079 1.00 87.81 195 PRO A O 1
ATOM 1564 N N . HIS A 1 196 ? 11.108 -10.613 -18.006 1.00 84.62 196 HIS A N 1
ATOM 1565 C CA . HIS A 1 196 ? 10.394 -9.885 -19.059 1.00 84.62 196 HIS A CA 1
ATOM 1566 C C . HIS A 1 196 ? 9.239 -9.046 -18.493 1.00 84.62 196 HIS A C 1
ATOM 1568 O O . HIS A 1 196 ? 9.182 -7.856 -18.776 1.00 84.62 196 HIS A O 1
ATOM 1574 N N . LEU A 1 197 ? 8.400 -9.620 -17.621 1.00 83.50 197 LEU A N 1
ATOM 1575 C CA . LEU A 1 197 ? 7.318 -8.888 -16.948 1.00 83.50 197 LEU A CA 1
ATOM 1576 C C . LEU A 1 197 ? 7.860 -7.782 -16.043 1.00 83.50 197 LEU A C 1
ATOM 1578 O O . LEU A 1 197 ? 7.281 -6.709 -15.962 1.00 83.50 197 LEU A O 1
ATOM 1582 N N . ASN A 1 198 ? 9.011 -8.017 -15.408 1.00 80.69 198 ASN A N 1
ATOM 1583 C CA . ASN A 1 198 ? 9.699 -6.982 -14.645 1.00 80.69 198 ASN A CA 1
ATOM 1584 C C . ASN A 1 198 ? 10.093 -5.778 -15.518 1.00 80.69 198 ASN A C 1
ATOM 1586 O O . ASN A 1 198 ? 10.028 -4.639 -15.078 1.00 80.69 198 ASN A O 1
ATOM 1590 N N . HIS A 1 199 ? 10.520 -6.005 -16.761 1.00 77.00 199 HIS A N 1
ATOM 1591 C CA . HIS A 1 199 ? 10.836 -4.911 -17.679 1.00 77.00 199 HIS A CA 1
ATOM 1592 C C . HIS A 1 199 ? 9.586 -4.228 -18.231 1.00 77.00 199 HIS A C 1
ATOM 1594 O O . HIS A 1 199 ? 9.592 -3.007 -18.362 1.00 77.00 199 HIS A O 1
ATOM 1600 N N . GLU A 1 200 ? 8.542 -4.995 -18.533 1.00 75.88 200 GLU A N 1
ATOM 1601 C CA . GLU A 1 200 ? 7.265 -4.480 -19.025 1.00 75.88 200 GLU A CA 1
ATOM 1602 C C . GLU A 1 200 ? 6.626 -3.531 -18.010 1.00 75.88 200 GLU A C 1
ATOM 1604 O O . GLU A 1 200 ? 6.349 -2.385 -18.342 1.00 75.88 200 GLU A O 1
ATOM 1609 N N . ASP A 1 201 ? 6.515 -3.961 -16.754 1.00 70.50 201 ASP A N 1
ATOM 1610 C CA . ASP A 1 201 ? 5.888 -3.183 -15.681 1.00 70.50 201 ASP A CA 1
ATOM 1611 C C . ASP A 1 201 ? 6.646 -1.885 -15.352 1.00 70.50 201 ASP A C 1
ATOM 1613 O O . ASP A 1 201 ? 6.046 -0.858 -15.045 1.00 70.50 201 ASP A O 1
ATOM 1617 N N . TRP A 1 202 ? 7.982 -1.908 -15.445 1.00 66.50 202 TRP A N 1
ATOM 1618 C CA . TRP A 1 202 ? 8.806 -0.741 -15.112 1.00 66.50 202 TRP A CA 1
ATOM 1619 C C . TRP A 1 202 ? 9.082 0.212 -16.258 1.00 66.50 202 TRP A C 1
ATOM 1621 O O . TRP A 1 202 ? 9.283 1.404 -16.024 1.00 66.50 202 TRP A O 1
ATOM 1631 N N . LYS A 1 203 ? 9.242 -0.320 -17.468 1.00 60.12 203 LYS A N 1
ATOM 1632 C CA . LYS A 1 203 ? 9.714 0.450 -18.622 1.00 60.12 203 LYS A CA 1
ATOM 1633 C C . LYS A 1 203 ? 8.635 0.621 -19.682 1.00 60.12 203 LYS A C 1
ATOM 1635 O O . LYS A 1 203 ? 8.927 1.248 -20.694 1.00 60.12 203 LYS A O 1
ATOM 1640 N N . ASN A 1 204 ? 7.440 0.053 -19.480 1.00 57.16 204 ASN A N 1
ATOM 1641 C CA . ASN A 1 204 ? 6.432 -0.109 -20.528 1.00 57.16 204 ASN A CA 1
ATOM 1642 C C . ASN A 1 204 ? 7.038 -0.726 -21.802 1.00 57.16 204 ASN A C 1
ATOM 1644 O O . ASN A 1 204 ? 6.692 -0.328 -22.905 1.00 57.16 204 ASN A O 1
ATOM 1648 N N . LEU A 1 205 ? 7.990 -1.658 -21.644 1.00 56.28 205 LEU A N 1
ATOM 1649 C CA . LEU A 1 205 ? 8.632 -2.370 -22.753 1.00 56.28 205 LEU A CA 1
ATOM 1650 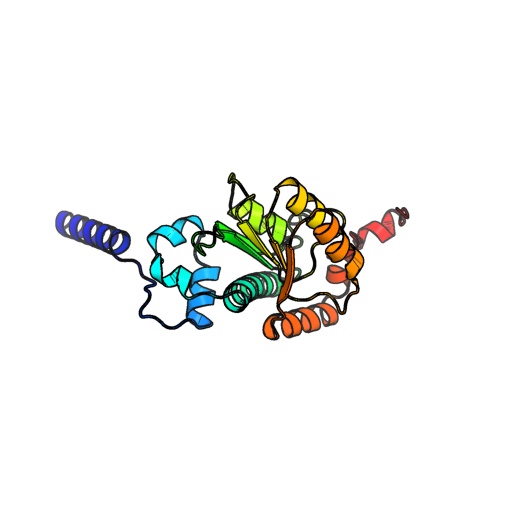C C . LEU A 1 205 ? 8.052 -3.780 -22.849 1.00 56.28 205 LEU A C 1
ATOM 1652 O O . LEU A 1 205 ? 8.528 -4.716 -22.204 1.00 56.28 205 LEU A O 1
ATOM 1656 N N . THR A 1 206 ? 7.014 -3.911 -23.657 1.00 54.47 206 THR A N 1
ATOM 1657 C CA . THR A 1 206 ? 6.384 -5.169 -24.052 1.00 54.47 206 THR A CA 1
ATOM 1658 C C . THR A 1 206 ? 7.213 -5.888 -25.126 1.00 54.47 206 THR A C 1
ATOM 1660 O O . THR A 1 206 ? 8.057 -5.301 -25.808 1.00 54.47 206 THR A O 1
ATOM 1663 N N . GLU A 1 207 ? 6.947 -7.178 -25.356 1.00 50.06 207 GLU A N 1
ATOM 1664 C CA . GLU A 1 207 ? 7.465 -7.876 -26.547 1.00 50.06 207 GLU A CA 1
ATOM 1665 C C . GLU A 1 207 ? 7.008 -7.199 -27.857 1.00 50.06 207 GLU A C 1
ATOM 1667 O O . GLU A 1 207 ? 7.738 -7.253 -28.846 1.00 50.06 207 GLU A O 1
ATOM 1672 N N . ALA A 1 208 ? 5.859 -6.507 -27.857 1.00 47.34 208 ALA A N 1
ATOM 1673 C CA . ALA A 1 208 ? 5.344 -5.771 -29.012 1.00 47.34 208 ALA A CA 1
ATOM 1674 C C . ALA A 1 208 ? 6.173 -4.516 -29.345 1.00 47.34 208 ALA A C 1
ATOM 1676 O O . ALA A 1 208 ? 6.255 -4.133 -30.511 1.00 47.34 208 ALA A O 1
ATOM 1677 N N . ASP A 1 209 ? 6.888 -3.920 -28.385 1.00 51.09 209 ASP A N 1
ATOM 1678 C CA . ASP A 1 209 ? 7.786 -2.784 -28.659 1.00 51.09 209 ASP A CA 1
ATOM 1679 C C . ASP A 1 209 ? 8.991 -3.180 -29.527 1.00 51.09 209 ASP A C 1
ATOM 1681 O O . ASP A 1 209 ? 9.591 -2.336 -30.201 1.00 51.09 209 ASP A O 1
ATOM 1685 N N . LYS A 1 210 ? 9.310 -4.482 -29.603 1.00 48.16 210 LYS A N 1
ATOM 1686 C CA . LYS A 1 210 ? 10.275 -5.012 -30.580 1.00 48.16 210 LYS A CA 1
ATOM 1687 C C . LYS A 1 210 ? 9.742 -4.956 -32.017 1.00 48.16 210 LYS A C 1
ATOM 1689 O O . LYS A 1 210 ? 10.550 -4.901 -32.940 1.00 48.16 210 LYS A O 1
ATOM 1694 N N . GLU A 1 211 ? 8.422 -4.960 -32.214 1.00 45.03 211 GLU A N 1
ATOM 1695 C CA . GLU A 1 211 ? 7.781 -4.856 -33.533 1.00 45.03 211 GLU A CA 1
ATOM 1696 C C . GLU A 1 211 ? 7.567 -3.400 -33.972 1.00 45.03 211 GLU A C 1
ATOM 1698 O O . GLU A 1 211 ? 7.664 -3.106 -35.164 1.00 45.03 211 GLU A O 1
ATOM 1703 N N . PHE A 1 212 ? 7.332 -2.477 -33.031 1.00 50.38 212 PHE A N 1
ATOM 1704 C CA . PHE A 1 212 ? 7.068 -1.063 -33.342 1.00 50.38 212 PHE A CA 1
ATOM 1705 C C . PHE A 1 212 ? 8.307 -0.157 -33.335 1.00 50.38 212 PHE A C 1
ATOM 1707 O O . PHE A 1 212 ? 8.227 0.975 -33.811 1.00 50.38 212 PHE A O 1
ATOM 1714 N N . GLY A 1 213 ? 9.462 -0.670 -32.894 1.00 42.31 213 GLY A N 1
ATOM 1715 C CA . GLY A 1 213 ? 10.707 0.086 -32.793 1.00 42.31 213 GLY A CA 1
ATOM 1716 C C . GLY A 1 213 ? 10.661 1.039 -31.603 1.00 42.31 213 GLY A C 1
ATOM 1717 O O . GLY A 1 213 ? 9.794 1.901 -31.517 1.00 42.31 213 GLY A O 1
ATOM 1718 N N . SER A 1 214 ? 11.600 0.891 -30.670 1.00 42.97 214 SER A N 1
ATOM 1719 C CA . SER A 1 214 ? 11.679 1.731 -29.474 1.00 42.97 214 SER A CA 1
ATOM 1720 C C . SER A 1 214 ? 11.750 3.214 -29.853 1.00 42.97 214 SER A C 1
ATOM 1722 O O . SER A 1 214 ? 12.785 3.682 -30.336 1.00 42.97 214 SER A O 1
ATOM 1724 N N . ALA A 1 215 ? 10.670 3.961 -29.628 1.00 40.16 215 ALA A N 1
ATOM 1725 C CA . ALA A 1 215 ? 10.740 5.410 -29.574 1.00 40.16 215 ALA A CA 1
ATOM 1726 C C . ALA A 1 215 ? 11.389 5.770 -28.235 1.00 40.16 215 ALA A C 1
ATOM 1728 O O . ALA A 1 215 ? 10.792 5.587 -27.178 1.00 40.16 215 ALA A O 1
ATOM 1729 N N . GLU A 1 216 ? 12.642 6.217 -28.282 1.00 36.00 216 GLU A N 1
ATOM 1730 C CA . GLU A 1 216 ? 13.285 6.851 -27.135 1.00 36.00 216 GLU A CA 1
ATOM 1731 C C . GLU A 1 216 ? 12.434 8.065 -26.716 1.00 36.00 216 GLU A C 1
ATOM 1733 O O . GLU A 1 216 ? 12.212 8.992 -27.506 1.00 36.00 216 GLU A O 1
ATOM 1738 N N . HIS A 1 217 ? 11.916 8.034 -25.489 1.00 36.75 217 HIS A N 1
ATOM 1739 C CA . HIS A 1 217 ? 11.246 9.151 -24.827 1.00 36.75 217 HIS A CA 1
ATOM 1740 C C . HIS A 1 217 ? 11.944 9.441 -23.503 1.00 36.75 217 HIS A C 1
ATOM 1742 O O . HIS A 1 217 ? 12.183 8.476 -22.741 1.00 36.75 217 HIS A O 1
#

Mean predicted aligned error: 7.56 Å

Nearest PDB structures (foldseek):
  8i3p-assembly1_A  TM=8.900E-01  e=5.349E-15  Saccharomyces cerevisiae S288C
  8vlj-assembly1_B  TM=8.983E-01  e=4.282E-14  Saccharomyces cerevisiae
  1ysb-assembly1_A  TM=9.166E-01  e=8.042E-14  Saccharomyces cerevisiae
  8vlm-assembly2_D  TM=9.337E-01  e=1.825E-13  Saccharomyces cerevisiae
  8vlm-assembly2_C  TM=9.048E-01  e=1.609E-13  Saccharomyces cerevisiae

Foldseek 3Di:
DVVVVVVVVVVVVVVLQPDAQAEQPDDDDLVVLLVVLPDQLVCCVRRYDLNNLVVDDPLSQLSSQQSQLVVQVVVVAHSKWKWKAQQVRSRTLFIAAACCPVVVDLQRHRQVRRDVSSPDDQQQRMEMEMQEQDAQPHRLVVCLVSNHQEYEYQDDPVVPVVVSVVVCVVSVHHYYYDHDVSSVVSNVVCCVPPVQSVCCNHPVDHPCCVVVPDDDD